Protein AF-A0A1H4MW74-F1 (afdb_monomer)

Secondary structure (DSSP, 8-state):
-----------------THHHHHHHHHHHHHS-----------------S-S----EEEEEEPPTT-TTTT---HHHHHHHHHHHSSS-EEEEEE-TTTS-EEEEEEEEEETTEEEEEEEEEETTTEEEEEEEEE-HHHHHHHHHHIIIIIS-STT--EEEEHHHHHTT--SPEEPPSS--HHHHHHHHHHHHHTT--

Mean predicted aligned error: 12.01 Å

Foldseek 3Di:
DDDDDDDDDDDDPPPPDLVVLLVVVVLVVLLVPPPCPPDDDDDDDDDDDDDLPQDWFKKKKAFDPPQRQLLVDDPVLVVVLQPVQFPPKDWDWDQRPRPRFIKIWIWGALDVVAIWTKIWGRDPPHHTMIMTHRHGLLSVLSVVCCCCVPRRVDAQGMWMDTPLCVVVVNSDTHTQGNDDDSCVSSVVSSVRNVVRPD

Structure (mmCIF, N/CA/C/O backbone):
data_AF-A0A1H4MW74-F1
#
_entry.id   AF-A0A1H4MW74-F1
#
loop_
_atom_site.group_PDB
_atom_site.id
_atom_site.type_symbol
_atom_site.label_atom_id
_atom_site.label_alt_id
_atom_site.label_comp_id
_atom_site.label_asym_id
_atom_site.label_entity_id
_atom_site.label_seq_id
_atom_site.pdbx_PDB_ins_code
_atom_site.Cartn_x
_atom_site.Cartn_y
_atom_site.Cartn_z
_atom_site.occupancy
_atom_site.B_iso_or_equiv
_atom_site.auth_seq_id
_atom_site.auth_comp_id
_atom_site.auth_asym_id
_atom_site.auth_atom_id
_atom_site.pdbx_PDB_model_num
ATOM 1 N N . MET A 1 1 ? -23.011 56.717 -9.125 1.00 42.88 1 MET A N 1
ATOM 2 C CA . MET A 1 1 ? -22.760 55.564 -8.237 1.00 42.88 1 MET A CA 1
ATOM 3 C C . MET A 1 1 ? -23.319 54.337 -8.943 1.00 42.88 1 MET A C 1
ATOM 5 O O . MET A 1 1 ? -24.528 54.173 -8.978 1.00 42.88 1 MET A O 1
ATOM 9 N N . ALA A 1 2 ? -22.463 53.584 -9.632 1.00 35.28 2 ALA A N 1
ATOM 10 C CA . ALA A 1 2 ? -22.808 52.340 -10.318 1.00 35.28 2 ALA A CA 1
ATOM 11 C C . ALA A 1 2 ? -21.542 51.472 -10.352 1.00 35.28 2 ALA A C 1
ATOM 13 O O . ALA A 1 2 ? -20.474 51.952 -10.724 1.00 35.28 2 ALA A O 1
ATOM 14 N N . ASN A 1 3 ? -21.672 50.243 -9.866 1.00 34.28 3 ASN A N 1
ATOM 15 C CA . ASN A 1 3 ? -20.620 49.249 -9.685 1.00 34.28 3 ASN A CA 1
ATOM 16 C C . ASN A 1 3 ? -20.375 48.482 -11.004 1.00 34.28 3 ASN A C 1
ATOM 18 O O . ASN A 1 3 ? -21.344 47.936 -11.534 1.00 34.28 3 ASN A O 1
ATOM 22 N N . PRO A 1 4 ? -19.142 48.400 -11.539 1.00 39.97 4 PRO A N 1
ATOM 23 C CA 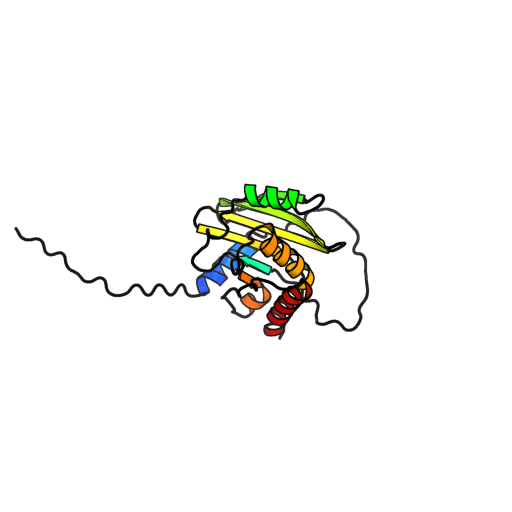. PRO A 1 4 ? -18.804 47.506 -12.639 1.00 39.97 4 PRO A CA 1
ATOM 24 C C . PRO A 1 4 ? -18.130 46.234 -12.098 1.00 39.97 4 PRO A C 1
ATOM 26 O O . PRO A 1 4 ? -16.937 46.225 -11.811 1.00 39.97 4 PRO A O 1
ATOM 29 N N . ALA A 1 5 ? -18.877 45.137 -11.989 1.00 36.53 5 ALA A N 1
ATOM 30 C CA . ALA A 1 5 ? -18.310 43.826 -11.677 1.00 36.53 5 ALA A CA 1
ATOM 31 C C . ALA A 1 5 ? -18.968 42.754 -12.544 1.00 36.53 5 ALA A C 1
ATOM 33 O O . ALA A 1 5 ? -19.992 42.185 -12.182 1.00 36.53 5 ALA A O 1
ATOM 34 N N . SER A 1 6 ? -18.394 42.503 -13.719 1.00 34.72 6 SER A N 1
ATOM 35 C CA . SER A 1 6 ? -18.627 41.289 -14.513 1.00 34.72 6 SER A CA 1
ATOM 36 C C . SER A 1 6 ? -17.458 41.098 -15.484 1.00 34.72 6 SER A C 1
ATOM 38 O O . SER A 1 6 ? -17.622 41.182 -16.698 1.00 34.72 6 SER A O 1
ATOM 40 N N . SER A 1 7 ? -16.254 40.885 -14.944 1.00 39.09 7 SER A N 1
ATOM 41 C CA . SER A 1 7 ? -15.173 40.261 -15.714 1.00 39.09 7 SER A CA 1
ATOM 42 C C . SER A 1 7 ? -15.393 38.756 -15.683 1.00 39.09 7 SER A C 1
ATOM 44 O O . SER A 1 7 ? -15.473 38.160 -14.611 1.00 39.09 7 SER A O 1
ATOM 46 N N . GLY A 1 8 ? -15.534 38.164 -16.866 1.00 30.36 8 GLY A N 1
ATOM 47 C CA . GLY A 1 8 ? -15.670 36.728 -17.041 1.00 30.36 8 GLY A CA 1
ATOM 48 C C . GLY A 1 8 ? -14.441 35.977 -16.540 1.00 30.36 8 GLY A C 1
ATOM 49 O O . GLY A 1 8 ? -13.316 36.291 -16.919 1.00 30.36 8 GLY A O 1
ATOM 50 N N . ILE A 1 9 ? -14.675 34.947 -15.732 1.00 34.06 9 ILE A N 1
ATOM 51 C CA . ILE A 1 9 ? -13.690 33.907 -15.450 1.00 34.06 9 ILE A CA 1
ATOM 52 C C . ILE A 1 9 ? -13.948 32.793 -16.468 1.00 34.06 9 ILE A C 1
ATOM 54 O O . ILE A 1 9 ? -14.889 32.012 -16.337 1.00 34.06 9 ILE A O 1
ATOM 58 N N . ARG A 1 10 ? -13.155 32.782 -17.543 1.00 33.97 10 ARG A N 1
ATOM 59 C CA . ARG A 1 10 ? -13.004 31.636 -18.447 1.00 33.97 10 ARG A CA 1
ATOM 60 C C . ARG A 1 10 ? -11.763 30.856 -18.018 1.00 33.97 10 ARG A C 1
ATOM 62 O O . ARG A 1 10 ? -10.703 31.457 -17.902 1.00 33.97 10 ARG A O 1
ATOM 69 N N . GLY A 1 11 ? -11.914 29.538 -17.891 1.00 30.42 11 GLY A N 1
ATOM 70 C CA . GLY A 1 11 ? -10.826 28.563 -17.998 1.00 30.42 11 GLY A CA 1
ATOM 71 C C . GLY A 1 11 ? -10.061 28.267 -16.710 1.00 30.42 11 GLY A C 1
ATOM 72 O O . GLY A 1 11 ? -8.991 28.818 -16.492 1.00 30.42 11 GLY A O 1
ATOM 73 N N . LEU A 1 12 ? -10.561 27.320 -15.914 1.00 28.09 12 LEU A N 1
ATOM 74 C CA . LEU A 1 12 ? -9.690 26.411 -15.168 1.00 28.09 12 LEU A CA 1
ATOM 75 C C . LEU A 1 12 ? -9.898 25.007 -15.744 1.00 28.09 12 LEU A C 1
ATOM 77 O O . LEU A 1 12 ? -10.731 24.242 -15.271 1.00 28.09 12 LEU A O 1
ATOM 81 N N . GLU A 1 13 ? -9.155 24.693 -16.804 1.00 27.27 13 GLU A N 1
ATOM 82 C CA . GLU A 1 13 ? -8.677 23.326 -16.993 1.00 27.27 13 GLU A CA 1
ATOM 83 C C . GLU A 1 13 ? -7.580 23.126 -15.946 1.00 27.27 13 GLU A C 1
ATOM 85 O O . GLU A 1 13 ? -6.454 23.593 -16.110 1.00 27.27 13 GLU A O 1
ATOM 90 N N . ILE A 1 14 ? -7.927 22.491 -14.829 1.00 29.67 14 ILE A N 1
ATOM 91 C CA . ILE A 1 14 ? -6.921 21.906 -13.948 1.00 29.67 14 ILE A CA 1
ATOM 92 C C . ILE A 1 14 ? -6.546 20.576 -14.595 1.00 29.67 14 ILE A C 1
ATOM 94 O O . ILE A 1 14 ? -7.164 19.547 -14.345 1.00 29.67 14 ILE A O 1
ATOM 98 N N . VAL A 1 15 ? -5.561 20.626 -15.485 1.00 29.66 15 VAL A N 1
ATOM 99 C CA . VAL A 1 15 ? -4.758 19.455 -15.830 1.00 29.66 15 VAL A CA 1
ATOM 100 C C . VAL A 1 15 ? -3.666 19.395 -14.766 1.00 29.66 15 VAL A C 1
ATOM 102 O O . VAL A 1 15 ? -2.653 20.084 -14.879 1.00 29.66 15 VAL A O 1
ATOM 105 N N . THR A 1 16 ? -3.884 18.634 -13.692 1.00 36.06 16 THR A N 1
ATOM 106 C CA . THR A 1 16 ? -2.782 18.226 -12.810 1.00 36.06 16 THR A CA 1
ATOM 107 C C . THR A 1 16 ? -1.935 17.230 -13.590 1.00 36.06 16 THR A C 1
ATOM 109 O O . THR A 1 16 ? -2.281 16.065 -13.753 1.00 36.06 16 THR A O 1
ATOM 112 N N . ASN A 1 17 ? -0.878 17.775 -14.177 1.00 33.03 17 ASN A N 1
ATOM 113 C CA . ASN A 1 17 ? 0.090 17.130 -15.045 1.00 33.03 17 ASN A CA 1
ATOM 114 C C . ASN A 1 17 ? 1.005 16.238 -14.184 1.00 33.03 17 ASN A C 1
ATOM 116 O O . ASN A 1 17 ? 1.508 16.703 -13.161 1.00 33.03 17 ASN A O 1
ATOM 120 N N . GLY A 1 18 ? 1.267 14.989 -14.572 1.00 36.69 18 GLY A N 1
ATOM 121 C CA . GLY A 1 18 ? 1.992 14.016 -13.739 1.00 36.69 18 GLY A CA 1
ATOM 122 C C . GLY A 1 18 ? 3.475 14.324 -13.429 1.00 36.69 18 GLY A C 1
ATOM 123 O O . GLY A 1 18 ? 4.138 13.566 -12.720 1.00 36.69 18 GLY A O 1
ATOM 124 N N . GLN A 1 19 ? 3.979 15.512 -13.788 1.00 33.44 19 GLN A N 1
ATOM 125 C CA . GLN A 1 19 ? 5.199 16.074 -13.188 1.00 33.44 19 GLN A CA 1
ATOM 126 C C . GLN A 1 19 ? 5.096 16.246 -11.663 1.00 33.44 19 GLN A C 1
ATOM 128 O O . GLN A 1 19 ? 6.097 16.048 -10.965 1.00 33.44 19 GLN A O 1
ATOM 133 N N . ASP A 1 20 ? 3.909 16.569 -11.142 1.00 49.53 20 ASP A N 1
ATOM 134 C CA . ASP A 1 20 ? 3.692 16.698 -9.697 1.00 49.53 20 ASP A CA 1
ATOM 135 C C . ASP A 1 20 ? 3.856 15.344 -8.997 1.00 49.53 20 ASP A C 1
ATOM 137 O O . ASP A 1 20 ? 4.449 15.269 -7.920 1.00 49.53 20 ASP A O 1
ATOM 141 N N . ASN A 1 21 ? 3.452 14.253 -9.657 1.00 47.12 21 ASN A N 1
ATOM 142 C CA . ASN A 1 21 ? 3.574 12.899 -9.125 1.00 47.12 21 ASN A CA 1
ATOM 143 C C . ASN A 1 21 ? 5.040 12.467 -9.009 1.00 47.12 21 ASN A C 1
ATOM 145 O O . ASN A 1 21 ? 5.401 11.855 -8.009 1.00 47.12 21 ASN A O 1
ATOM 149 N 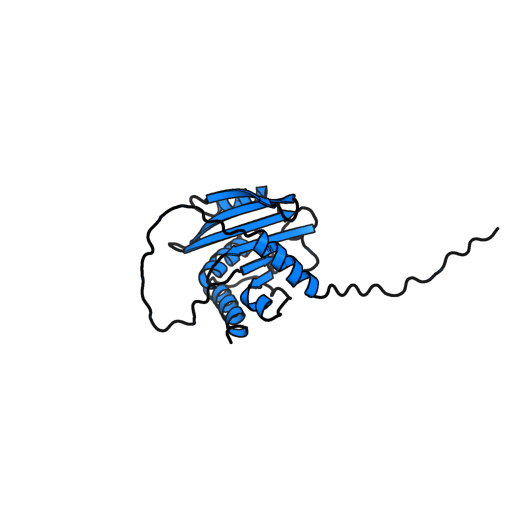N . ALA A 1 22 ? 5.906 12.825 -9.963 1.00 50.16 22 ALA A N 1
ATOM 150 C CA . ALA A 1 22 ? 7.329 12.477 -9.922 1.00 50.16 22 ALA A CA 1
ATOM 151 C C . ALA A 1 22 ? 8.097 13.223 -8.812 1.00 50.16 22 ALA A C 1
ATOM 153 O O . ALA A 1 22 ? 8.873 12.610 -8.074 1.00 50.16 22 ALA A O 1
ATOM 154 N N . ALA A 1 23 ? 7.868 14.532 -8.652 1.00 51.81 23 ALA A N 1
ATOM 155 C CA . ALA A 1 23 ? 8.476 15.327 -7.577 1.00 51.81 23 ALA A CA 1
ATOM 156 C C . ALA A 1 23 ? 7.961 14.898 -6.191 1.00 51.81 23 ALA A C 1
ATOM 158 O O . ALA A 1 23 ? 8.724 14.765 -5.225 1.00 51.81 23 ALA A O 1
ATOM 159 N N . HIS A 1 24 ? 6.664 14.607 -6.115 1.00 57.88 24 HIS A N 1
ATOM 160 C CA . HIS A 1 24 ? 6.040 14.018 -4.945 1.00 57.88 24 HIS A CA 1
ATOM 161 C C . HIS A 1 24 ? 6.649 12.640 -4.625 1.00 57.88 24 HIS A C 1
ATOM 163 O O . HIS A 1 24 ? 6.978 12.341 -3.477 1.00 57.88 24 HIS A O 1
ATOM 169 N N . TRP A 1 25 ? 6.892 11.809 -5.635 1.00 60.09 25 TRP A N 1
ATOM 170 C CA . TRP A 1 25 ? 7.469 10.483 -5.456 1.00 60.09 25 TRP A CA 1
ATOM 171 C C . TRP A 1 25 ? 8.939 10.516 -5.028 1.00 60.09 25 TRP A C 1
ATOM 173 O O . TRP A 1 25 ? 9.338 9.745 -4.157 1.00 60.09 25 TRP A O 1
ATOM 183 N N . GLN A 1 26 ? 9.743 11.448 -5.548 1.00 60.84 26 GLN A N 1
ATOM 184 C CA . GLN A 1 26 ? 11.104 11.692 -5.050 1.00 60.84 26 GLN A CA 1
ATOM 185 C C . GLN A 1 26 ? 11.095 12.097 -3.573 1.00 60.84 26 GLN A C 1
ATOM 187 O O . GLN A 1 26 ? 11.886 11.576 -2.784 1.00 60.84 26 GLN A O 1
ATOM 192 N N . SER A 1 27 ? 10.159 12.965 -3.183 1.00 62.56 27 SER A N 1
ATOM 193 C CA . SER A 1 27 ? 9.963 13.347 -1.782 1.00 62.56 27 SER A CA 1
ATOM 194 C C . SER A 1 27 ? 9.540 12.138 -0.941 1.00 62.56 27 SER A C 1
ATOM 196 O O . SER A 1 27 ? 10.082 11.917 0.137 1.00 62.56 27 SER A O 1
ATOM 198 N N . MET A 1 28 ? 8.667 11.277 -1.466 1.00 64.25 28 MET A N 1
ATOM 199 C CA . MET A 1 28 ? 8.217 10.042 -0.820 1.00 64.25 28 MET A CA 1
ATOM 200 C C . MET A 1 28 ? 9.328 9.004 -0.643 1.00 64.25 28 MET A C 1
ATOM 202 O O . MET A 1 28 ? 9.453 8.425 0.435 1.00 64.25 28 MET A O 1
ATOM 206 N N . MET A 1 29 ? 10.175 8.786 -1.648 1.00 64.75 29 MET A N 1
ATOM 207 C CA . MET A 1 29 ? 11.350 7.919 -1.514 1.00 64.75 29 MET A CA 1
ATOM 208 C C . MET A 1 29 ? 12.353 8.482 -0.514 1.00 64.75 29 MET A C 1
ATOM 210 O O . MET A 1 29 ? 12.935 7.725 0.254 1.00 64.75 29 MET A O 1
ATOM 214 N N . ALA A 1 30 ? 12.508 9.804 -0.460 1.00 59.72 30 ALA A N 1
ATOM 215 C CA . ALA A 1 30 ? 13.335 10.447 0.551 1.00 59.72 30 ALA A CA 1
ATOM 216 C C . ALA A 1 30 ? 12.733 10.332 1.972 1.00 59.72 30 ALA A C 1
ATOM 218 O O . ALA A 1 30 ? 13.482 10.259 2.946 1.00 59.72 30 ALA A O 1
ATOM 219 N N . MET A 1 31 ? 11.400 10.261 2.113 1.00 60.53 31 MET A N 1
ATOM 220 C CA . MET A 1 31 ? 10.708 9.973 3.387 1.00 60.53 31 MET A CA 1
ATOM 221 C C . MET A 1 31 ? 10.792 8.505 3.799 1.00 60.53 31 MET A C 1
ATOM 223 O O . MET A 1 31 ? 10.825 8.182 4.993 1.00 60.53 31 MET A O 1
ATOM 227 N N . THR A 1 32 ? 10.865 7.629 2.803 1.00 57.94 32 THR A N 1
ATOM 228 C CA . THR A 1 32 ? 11.163 6.208 2.947 1.00 57.94 32 THR A CA 1
ATOM 229 C C . THR A 1 32 ? 12.676 6.052 3.130 1.00 57.94 32 THR A C 1
ATOM 231 O O . THR A 1 32 ? 13.361 5.360 2.381 1.00 57.94 32 THR A O 1
ATOM 234 N N . GLY A 1 33 ? 13.227 6.792 4.101 1.00 43.53 33 GLY A N 1
ATOM 235 C CA . GLY A 1 33 ? 14.629 6.697 4.478 1.00 43.53 33 GLY A CA 1
ATOM 236 C C . GLY A 1 33 ? 14.964 5.241 4.759 1.00 43.53 33 GLY A C 1
ATOM 237 O O . GLY A 1 33 ? 14.101 4.504 5.228 1.00 43.53 33 GLY A O 1
ATOM 238 N N . THR A 1 34 ? 16.193 4.833 4.440 1.00 41.75 34 THR A N 1
ATOM 239 C CA . THR A 1 34 ? 16.726 3.483 4.654 1.00 41.75 34 THR A CA 1
ATOM 240 C C . THR A 1 34 ? 16.458 3.032 6.088 1.00 41.75 34 THR A C 1
ATOM 242 O O . THR A 1 34 ? 17.285 3.242 6.979 1.00 41.75 34 THR A O 1
ATOM 245 N N . ALA A 1 35 ? 15.290 2.441 6.327 1.00 37.28 35 ALA A N 1
ATOM 246 C CA . ALA A 1 35 ? 14.930 1.829 7.583 1.00 37.28 35 ALA A CA 1
ATOM 247 C C . ALA A 1 35 ? 15.705 0.521 7.625 1.00 37.28 35 ALA A C 1
ATOM 249 O O . ALA A 1 35 ? 15.205 -0.559 7.334 1.00 37.28 35 ALA A O 1
ATOM 250 N N . ARG A 1 36 ? 16.991 0.643 7.947 1.00 37.75 36 ARG A N 1
ATOM 251 C CA . ARG A 1 36 ? 17.739 -0.444 8.538 1.00 37.75 36 ARG A CA 1
ATOM 252 C C . ARG A 1 36 ? 17.149 -0.609 9.933 1.00 37.75 36 ARG A C 1
ATOM 254 O O . ARG A 1 36 ? 17.628 -0.015 10.895 1.00 37.75 36 ARG A O 1
ATOM 261 N N . LEU A 1 37 ? 16.057 -1.361 10.024 1.00 38.75 37 LEU A N 1
ATOM 262 C CA . LEU A 1 37 ? 15.744 -2.071 11.251 1.00 38.75 37 LEU A CA 1
ATOM 263 C C . LEU A 1 37 ? 16.925 -3.025 11.445 1.00 38.75 37 LEU A C 1
ATOM 265 O O . LEU A 1 37 ? 17.030 -4.055 10.784 1.00 38.75 37 LEU A O 1
ATOM 269 N N . ASP A 1 38 ? 17.904 -2.603 12.246 1.00 38.62 38 ASP A N 1
ATOM 270 C CA . ASP A 1 38 ? 19.037 -3.439 12.625 1.00 38.62 38 ASP A CA 1
ATOM 271 C C . ASP A 1 38 ? 18.515 -4.615 13.460 1.00 38.62 38 ASP A C 1
ATOM 273 O O . ASP A 1 38 ? 18.492 -4.592 14.689 1.00 38.62 38 ASP A O 1
ATOM 277 N N . ALA A 1 39 ? 18.110 -5.672 12.765 1.00 33.81 39 ALA A N 1
ATOM 278 C CA . ALA A 1 39 ? 17.972 -7.012 13.290 1.00 33.81 39 ALA A CA 1
ATOM 279 C C . ALA A 1 39 ? 18.773 -7.946 12.378 1.00 33.81 39 ALA A C 1
ATOM 281 O O . ALA A 1 39 ? 18.352 -8.348 11.297 1.00 33.81 39 ALA A O 1
ATOM 282 N N . VAL A 1 40 ? 19.983 -8.281 12.824 1.00 41.78 40 VAL A N 1
ATOM 283 C CA . VAL A 1 40 ? 20.821 -9.319 12.222 1.00 41.78 40 VAL A CA 1
ATOM 284 C C . VAL A 1 40 ? 20.047 -10.643 12.236 1.00 41.78 40 VAL A C 1
ATOM 286 O O . VAL A 1 40 ? 19.953 -11.295 13.276 1.00 41.78 40 VAL A O 1
ATOM 289 N N . ARG A 1 41 ? 19.526 -11.082 11.084 1.00 44.78 41 ARG A N 1
ATOM 290 C CA . ARG A 1 41 ? 19.147 -12.484 10.847 1.00 44.78 41 ARG A CA 1
ATOM 291 C C . ARG A 1 41 ? 19.661 -12.973 9.488 1.00 44.78 41 ARG A C 1
ATOM 293 O O . ARG A 1 41 ? 19.701 -12.207 8.530 1.00 44.78 41 ARG A O 1
ATOM 300 N N . PRO A 1 42 ? 20.147 -14.226 9.414 1.00 36.88 42 PRO A N 1
ATOM 301 C CA . PRO A 1 42 ? 20.986 -14.679 8.313 1.00 36.88 42 PRO A CA 1
ATOM 302 C C . PRO A 1 42 ? 20.199 -14.890 7.016 1.00 36.88 42 PRO A C 1
ATOM 304 O O . PRO A 1 42 ? 19.168 -15.561 7.000 1.00 36.88 42 PRO A O 1
ATOM 307 N N . LEU A 1 43 ? 20.773 -14.381 5.922 1.00 36.91 43 LEU A N 1
ATOM 308 C CA . LEU A 1 43 ? 20.400 -14.655 4.534 1.00 36.91 43 LEU A CA 1
ATOM 309 C C . LEU A 1 43 ? 20.359 -16.171 4.291 1.00 36.91 43 LEU A C 1
ATOM 311 O O . LEU A 1 43 ? 21.396 -16.838 4.267 1.00 36.91 43 LEU A O 1
ATOM 315 N N . ARG A 1 44 ? 19.156 -16.729 4.120 1.00 47.06 44 ARG A N 1
ATOM 316 C CA . ARG A 1 44 ? 18.963 -18.142 3.779 1.00 47.06 44 ARG A CA 1
ATOM 317 C C . ARG A 1 44 ? 18.815 -18.278 2.266 1.00 47.06 44 ARG A C 1
ATOM 319 O O . ARG A 1 44 ? 17.791 -17.939 1.689 1.00 47.06 44 ARG A O 1
ATOM 326 N N . THR A 1 45 ? 19.863 -18.786 1.631 1.00 57.84 45 THR A N 1
ATOM 327 C CA . THR A 1 45 ? 19.933 -19.0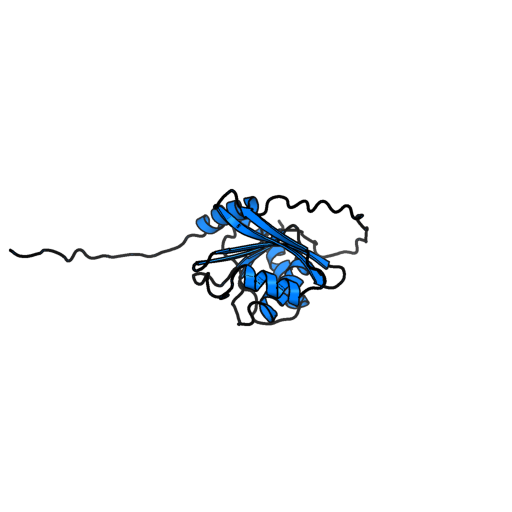89 0.198 1.00 57.84 45 THR A CA 1
ATOM 328 C C . THR A 1 45 ? 18.904 -20.149 -0.208 1.00 57.84 45 THR A C 1
ATOM 330 O O . THR A 1 45 ? 18.971 -21.262 0.312 1.00 57.84 45 THR A O 1
ATOM 333 N N . ARG A 1 46 ? 18.035 -19.869 -1.192 1.00 47.59 46 ARG A N 1
ATOM 334 C CA . ARG A 1 46 ? 17.411 -20.869 -2.095 1.00 47.59 46 ARG A CA 1
ATOM 335 C C . ARG A 1 46 ? 17.121 -20.203 -3.445 1.00 47.59 46 ARG A C 1
ATOM 337 O O . ARG A 1 46 ? 16.412 -19.214 -3.498 1.00 47.59 46 ARG A O 1
ATOM 344 N N . GLN A 1 47 ? 17.882 -20.524 -4.488 1.00 40.16 47 GLN A N 1
ATOM 345 C CA . GLN A 1 47 ? 17.788 -21.685 -5.389 1.00 40.16 47 GLN A CA 1
ATOM 346 C C . GLN A 1 47 ? 17.010 -21.315 -6.660 1.00 40.16 47 GLN A C 1
ATOM 348 O O . GLN A 1 47 ? 15.790 -21.219 -6.683 1.00 40.16 47 GLN A O 1
ATOM 353 N N . THR A 1 48 ? 17.787 -21.095 -7.716 1.00 53.62 48 THR A N 1
ATOM 354 C CA . THR A 1 48 ? 17.381 -20.674 -9.054 1.00 53.62 48 THR A CA 1
ATOM 355 C C . THR A 1 48 ? 16.764 -21.839 -9.832 1.00 53.62 48 THR A C 1
ATOM 357 O O . THR A 1 48 ? 17.418 -22.859 -10.041 1.00 53.62 48 THR A O 1
ATOM 360 N N . MET A 1 49 ? 15.537 -21.669 -10.324 1.00 32.00 49 MET A N 1
ATOM 361 C CA . MET A 1 49 ? 14.943 -22.493 -11.381 1.00 32.00 49 MET A CA 1
ATOM 362 C C . MET A 1 49 ? 14.168 -21.559 -12.316 1.00 32.00 49 MET A C 1
ATOM 364 O O . MET A 1 49 ? 13.116 -21.080 -11.929 1.00 32.00 49 MET A O 1
ATOM 368 N N . ALA A 1 50 ? 14.737 -21.243 -13.486 1.00 47.16 50 ALA A N 1
ATOM 369 C CA . ALA A 1 50 ? 14.131 -20.532 -14.628 1.00 47.16 50 ALA A CA 1
ATOM 370 C C . ALA A 1 50 ? 12.851 -19.705 -14.326 1.00 47.16 50 ALA A C 1
ATOM 372 O O . ALA A 1 50 ? 11.757 -20.068 -14.749 1.00 47.16 50 ALA A O 1
ATOM 373 N N . MET A 1 51 ? 12.978 -18.607 -13.572 1.00 43.22 51 MET A N 1
ATOM 374 C CA . MET A 1 51 ? 11.846 -17.776 -13.147 1.00 43.22 51 MET A CA 1
ATOM 375 C C . MET A 1 51 ? 11.722 -16.530 -14.024 1.00 43.22 51 MET A C 1
ATOM 377 O O . MET A 1 51 ? 12.730 -15.918 -14.380 1.00 43.22 51 MET A O 1
ATOM 381 N N . ALA A 1 52 ? 10.483 -16.117 -14.315 1.00 48.84 52 ALA A N 1
ATOM 382 C CA . ALA A 1 52 ? 10.186 -14.721 -14.626 1.00 48.84 52 ALA A CA 1
ATOM 383 C C . ALA A 1 52 ? 10.999 -13.832 -13.671 1.00 48.84 52 ALA A C 1
ATOM 385 O O . ALA A 1 52 ? 11.026 -14.108 -12.470 1.00 48.84 52 ALA A O 1
ATOM 386 N N . ARG A 1 53 ? 11.739 -12.854 -14.205 1.00 59.62 53 ARG A N 1
ATOM 387 C CA . ARG A 1 53 ? 12.697 -12.063 -13.421 1.00 59.62 53 ARG A CA 1
ATOM 388 C C . ARG A 1 53 ? 12.019 -11.556 -12.153 1.00 59.62 53 ARG A C 1
ATOM 390 O O . ARG A 1 53 ? 11.011 -10.856 -12.221 1.00 59.62 53 ARG A O 1
ATOM 397 N N . ASN A 1 54 ? 12.560 -11.948 -11.002 1.00 74.69 54 ASN A N 1
ATOM 398 C CA . ASN A 1 54 ? 12.021 -11.556 -9.710 1.00 74.69 54 ASN A CA 1
ATOM 399 C C . ASN A 1 54 ? 12.529 -10.151 -9.364 1.00 74.69 54 ASN A C 1
ATOM 401 O O . ASN A 1 54 ? 13.418 -9.979 -8.533 1.00 74.69 54 ASN A O 1
ATOM 405 N N . ILE A 1 55 ? 12.047 -9.165 -10.123 1.00 85.25 55 ILE A N 1
ATOM 406 C CA . ILE A 1 55 ? 12.433 -7.762 -9.997 1.00 85.25 55 ILE A CA 1
ATOM 407 C C . ILE A 1 55 ? 11.980 -7.276 -8.621 1.00 85.25 55 ILE A C 1
ATOM 409 O O . ILE A 1 55 ? 10.791 -7.347 -8.300 1.00 85.25 55 ILE A O 1
ATOM 413 N N . ARG A 1 56 ? 12.931 -6.789 -7.819 1.00 88.94 56 ARG A N 1
ATOM 414 C CA . ARG A 1 56 ? 12.643 -6.096 -6.561 1.00 88.94 56 ARG A CA 1
ATOM 415 C C . ARG A 1 56 ? 12.627 -4.595 -6.807 1.00 88.94 56 ARG A C 1
ATOM 417 O O . ARG A 1 56 ? 13.488 -4.063 -7.505 1.00 88.94 56 ARG A O 1
ATOM 424 N N . THR A 1 57 ? 11.604 -3.933 -6.293 1.00 90.75 57 THR A N 1
ATOM 425 C CA . THR A 1 57 ? 11.298 -2.528 -6.563 1.00 90.75 57 THR A CA 1
ATOM 426 C C . THR A 1 57 ? 10.475 -1.976 -5.405 1.00 90.75 57 THR A C 1
ATOM 428 O O . THR A 1 57 ? 9.941 -2.734 -4.594 1.00 90.75 57 THR A O 1
ATOM 431 N N . ASN A 1 58 ? 10.314 -0.659 -5.343 1.00 92.06 58 ASN A N 1
ATOM 432 C CA . ASN A 1 58 ? 9.348 -0.073 -4.425 1.00 92.06 58 ASN A CA 1
ATOM 433 C C . ASN A 1 58 ? 7.976 -0.055 -5.099 1.00 92.06 58 ASN A C 1
ATOM 435 O O . ASN A 1 58 ? 7.878 0.291 -6.281 1.00 92.06 58 ASN A O 1
ATOM 439 N N . PHE A 1 59 ? 6.937 -0.409 -4.351 1.00 93.75 59 PHE A N 1
ATOM 440 C CA . PHE A 1 59 ? 5.544 -0.263 -4.768 1.00 93.75 59 PHE A CA 1
ATOM 441 C C . PHE A 1 59 ? 4.867 0.760 -3.876 1.00 93.75 59 PHE A C 1
ATOM 443 O O . PHE A 1 59 ? 5.031 0.716 -2.664 1.00 93.75 59 PHE A O 1
ATOM 450 N N . ALA A 1 60 ? 4.097 1.662 -4.463 1.00 92.50 60 ALA A N 1
ATOM 451 C CA . ALA A 1 60 ? 3.295 2.621 -3.723 1.00 92.50 60 ALA A CA 1
ATOM 452 C C . ALA A 1 60 ? 1.816 2.387 -4.013 1.00 92.50 60 ALA A C 1
ATOM 454 O O . ALA A 1 60 ? 1.454 2.102 -5.153 1.00 92.50 60 ALA A O 1
ATOM 455 N N . PHE A 1 61 ? 0.987 2.507 -2.982 1.00 93.50 61 PHE A N 1
ATOM 456 C CA . PHE A 1 61 ? -0.456 2.336 -3.011 1.00 93.50 61 PHE A CA 1
ATOM 457 C C . PHE A 1 61 ? -1.139 3.633 -2.599 1.00 93.50 61 PHE A C 1
ATOM 459 O O . PHE A 1 61 ? -0.746 4.259 -1.612 1.00 93.50 61 PHE A O 1
ATOM 466 N N . TYR A 1 62 ? -2.176 3.994 -3.346 1.00 90.56 62 TYR A N 1
ATOM 467 C CA . TYR A 1 62 ? -2.879 5.265 -3.232 1.00 90.56 62 TYR A CA 1
ATOM 468 C C . TYR A 1 62 ? -4.399 5.056 -3.253 1.00 90.56 62 TYR A C 1
ATOM 470 O O . TYR A 1 62 ? -4.872 4.092 -3.869 1.00 90.56 62 TYR A O 1
ATOM 478 N N . PRO A 1 63 ? -5.167 5.974 -2.650 1.00 89.50 63 PRO A N 1
ATOM 479 C CA . PRO A 1 63 ? -6.582 6.165 -2.943 1.00 89.50 63 PRO A CA 1
ATOM 480 C C . PRO A 1 63 ? -6.844 6.478 -4.429 1.00 89.50 63 PRO A C 1
ATOM 482 O O . PRO A 1 63 ? -5.905 6.709 -5.203 1.00 89.50 63 PRO A O 1
ATOM 485 N N . PRO A 1 64 ? -8.119 6.510 -4.855 1.00 86.62 64 PRO A N 1
ATOM 486 C CA . PRO A 1 64 ? -8.496 7.016 -6.164 1.00 86.62 64 PRO A CA 1
ATOM 487 C C . PRO A 1 64 ? -8.017 8.456 -6.381 1.00 86.62 64 PRO A C 1
ATOM 489 O O . PRO A 1 64 ? -7.880 9.261 -5.460 1.00 86.62 64 PRO A O 1
ATOM 492 N N . GLU A 1 65 ? -7.761 8.775 -7.641 1.00 81.38 65 GLU A N 1
ATOM 493 C CA . GLU A 1 65 ? -7.293 10.094 -8.053 1.00 81.38 65 GLU A CA 1
ATOM 494 C C . GLU A 1 65 ? -8.369 11.152 -7.804 1.00 81.38 65 GLU A C 1
ATOM 496 O O . GLU A 1 65 ? -9.541 10.929 -8.094 1.00 81.38 65 GLU A O 1
ATOM 501 N N . GLY A 1 66 ? -7.967 12.289 -7.235 1.00 76.69 66 GLY A N 1
ATOM 502 C CA . GLY A 1 66 ? -8.897 13.338 -6.812 1.00 76.69 66 GLY A CA 1
ATOM 503 C C . GLY A 1 66 ? -9.676 13.023 -5.528 1.00 76.69 66 GLY A C 1
ATOM 504 O O . GLY A 1 66 ? -1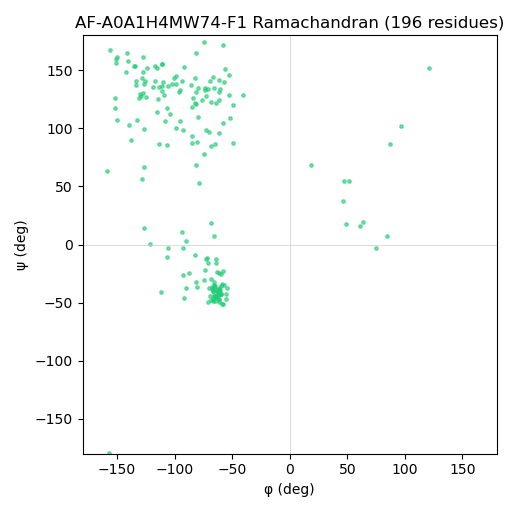0.388 13.895 -5.040 1.00 76.69 66 GLY A O 1
ATOM 505 N N . GLU A 1 67 ? -9.511 11.830 -4.941 1.00 78.56 67 GLU A N 1
ATOM 506 C CA . GLU A 1 67 ? -10.216 11.390 -3.731 1.00 78.56 67 GLU A CA 1
ATOM 507 C C . GLU A 1 67 ? -9.235 10.866 -2.663 1.00 78.56 67 GLU A C 1
ATOM 509 O O . GLU A 1 67 ? -9.344 9.741 -2.174 1.00 78.56 67 GLU A O 1
ATOM 514 N N . GLY A 1 68 ? -8.262 11.693 -2.262 1.00 72.12 68 GLY A N 1
ATOM 515 C CA . GLY A 1 68 ? -7.230 11.316 -1.279 1.00 72.12 68 GLY A CA 1
ATOM 516 C C . GLY A 1 68 ? -7.773 10.862 0.087 1.00 72.12 68 GLY A C 1
ATOM 517 O O . GLY A 1 68 ? -7.117 10.098 0.793 1.00 72.12 68 GLY A O 1
ATOM 518 N N . GLY A 1 69 ? -8.999 11.265 0.431 1.00 78.62 69 GLY A N 1
ATOM 519 C CA . GLY A 1 69 ? -9.719 10.834 1.630 1.00 78.62 69 GLY A CA 1
ATOM 520 C C . GLY A 1 69 ? -10.600 9.587 1.461 1.00 78.62 69 GLY A C 1
ATOM 521 O O . GLY A 1 69 ? -11.2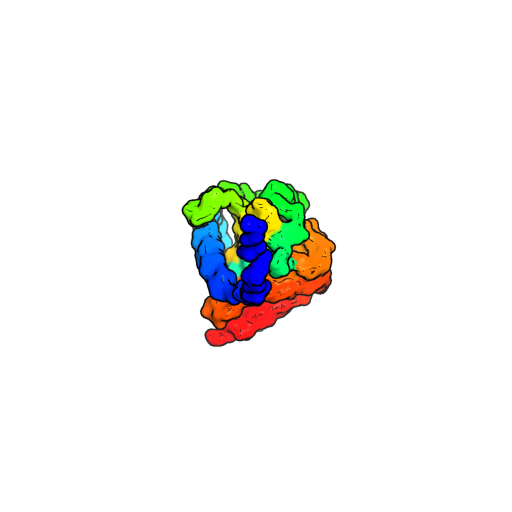66 9.209 2.422 1.00 78.62 69 GLY A O 1
ATOM 522 N N . ALA A 1 70 ? -10.634 8.934 0.290 1.00 83.88 70 ALA A N 1
ATOM 523 C CA . ALA A 1 70 ? -11.565 7.828 0.004 1.00 83.88 70 ALA A CA 1
ATOM 524 C C . ALA A 1 70 ? -11.364 6.592 0.890 1.00 83.88 70 ALA A C 1
ATOM 526 O O . ALA A 1 70 ? -12.280 5.796 1.083 1.00 83.88 70 ALA A O 1
ATOM 527 N N . TRP A 1 71 ? -10.163 6.416 1.444 1.00 87.25 71 TRP A N 1
ATOM 528 C CA . TRP A 1 71 ? -9.899 5.350 2.409 1.00 87.25 71 TRP A CA 1
ATOM 529 C C . TRP A 1 71 ? -10.570 5.603 3.763 1.00 87.25 71 TRP A C 1
ATOM 531 O O . TRP A 1 71 ? -10.673 4.676 4.559 1.00 87.25 71 TRP A O 1
ATOM 541 N N . HIS A 1 72 ? -11.012 6.841 4.034 1.00 83.12 72 HIS A N 1
ATOM 542 C CA . HIS A 1 72 ? -11.572 7.275 5.318 1.00 83.12 72 HIS A CA 1
ATOM 543 C C . HIS A 1 72 ? -10.723 6.810 6.513 1.00 83.12 72 HIS A C 1
ATOM 545 O O . HIS A 1 72 ? -11.235 6.409 7.559 1.00 83.12 72 HIS A O 1
ATOM 551 N N . ALA A 1 73 ? -9.406 6.835 6.316 1.0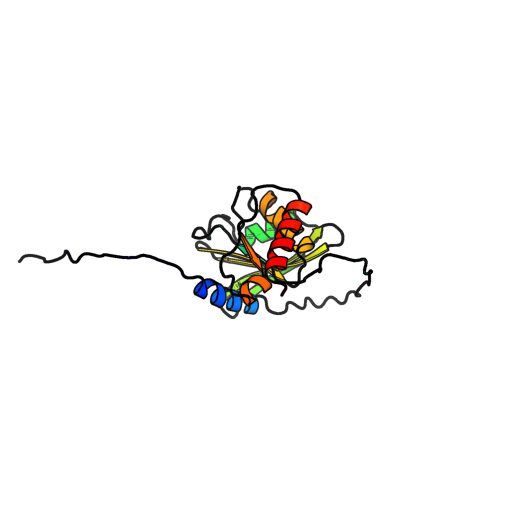0 84.06 73 ALA A N 1
ATOM 552 C CA . ALA A 1 73 ? -8.428 6.245 7.203 1.00 84.06 73 ALA A CA 1
ATOM 553 C C . ALA A 1 73 ? -7.604 7.319 7.909 1.00 84.06 73 ALA A C 1
ATOM 555 O O . ALA A 1 73 ? -7.406 8.423 7.413 1.00 84.06 73 ALA A O 1
ATOM 556 N N . THR A 1 74 ? -7.071 6.932 9.058 1.00 88.06 74 THR A N 1
ATOM 557 C CA . THR A 1 74 ? -6.079 7.662 9.848 1.00 88.06 74 THR A CA 1
ATOM 558 C C . THR A 1 74 ? -4.899 6.730 10.135 1.00 88.06 74 THR A C 1
ATOM 560 O O . THR A 1 74 ? -5.051 5.501 10.085 1.00 88.06 74 THR A O 1
ATOM 563 N N . LEU A 1 75 ? -3.733 7.271 10.506 1.00 88.19 75 LEU A N 1
ATOM 564 C CA . LEU A 1 75 ? -2.591 6.438 10.920 1.00 88.19 75 LEU A CA 1
ATOM 565 C C . LEU A 1 75 ? -2.956 5.472 12.058 1.00 88.19 75 LEU A C 1
ATOM 567 O O . LEU A 1 75 ? -2.553 4.314 12.028 1.00 88.19 75 LEU A O 1
ATOM 571 N N . GLN A 1 76 ? -3.791 5.908 13.005 1.00 89.94 76 GLN A N 1
ATOM 572 C CA . GLN A 1 76 ? -4.246 5.072 14.122 1.00 89.94 76 GLN A CA 1
ATOM 573 C C . GLN A 1 76 ? -5.138 3.920 13.651 1.00 89.94 76 GLN A C 1
ATOM 575 O O . GLN A 1 76 ? -5.036 2.801 14.155 1.00 89.94 76 GLN A O 1
ATOM 580 N N . THR A 1 77 ? -6.021 4.172 12.679 1.00 91.31 77 THR A N 1
ATOM 581 C CA . THR A 1 77 ? -6.863 3.105 12.120 1.00 91.31 77 THR A CA 1
ATOM 582 C C . THR A 1 77 ? -6.040 2.086 11.336 1.00 91.31 77 THR A C 1
ATOM 584 O O . THR A 1 77 ? -6.317 0.894 11.453 1.00 91.31 77 THR A O 1
ATOM 587 N N . LEU A 1 78 ? -5.004 2.531 10.612 1.00 91.75 78 LEU A N 1
ATOM 588 C CA . LEU A 1 78 ? -4.075 1.647 9.909 1.00 91.75 78 LEU A CA 1
ATOM 589 C C . LEU A 1 78 ? -3.241 0.818 10.890 1.00 91.75 78 LEU A C 1
ATOM 591 O O . LEU A 1 78 ? -3.160 -0.395 10.739 1.00 91.75 78 LEU A O 1
ATOM 595 N N . GLU A 1 79 ? -2.672 1.441 11.924 1.00 93.56 79 GLU A N 1
ATOM 596 C CA . GLU A 1 79 ? -1.918 0.752 12.978 1.00 93.56 79 GLU A CA 1
ATOM 597 C C . GLU A 1 79 ? -2.746 -0.357 13.632 1.00 93.56 79 GLU A C 1
ATOM 599 O O . GLU A 1 79 ? -2.274 -1.482 13.803 1.00 93.56 79 GLU A O 1
ATOM 604 N N . ARG A 1 80 ? -4.001 -0.049 13.979 1.00 94.00 80 ARG A N 1
ATOM 605 C CA . ARG A 1 80 ? -4.929 -1.034 14.535 1.00 94.00 80 ARG A CA 1
ATOM 606 C C . ARG A 1 80 ? -5.182 -2.172 13.549 1.00 94.00 80 ARG A C 1
ATOM 608 O O . ARG A 1 80 ? -5.056 -3.327 13.940 1.00 94.00 80 ARG A O 1
ATOM 615 N N . ALA A 1 81 ? -5.475 -1.858 12.288 1.00 94.31 81 ALA A N 1
ATOM 616 C CA . ALA A 1 81 ? -5.718 -2.870 11.264 1.00 94.31 81 ALA A CA 1
ATOM 617 C C . ALA A 1 81 ? -4.495 -3.776 11.037 1.00 94.31 81 ALA A C 1
ATOM 619 O O . ALA A 1 81 ? -4.656 -4.982 10.875 1.00 94.31 81 ALA A O 1
ATOM 620 N N . LEU A 1 82 ? -3.275 -3.229 11.076 1.00 94.12 82 LEU A N 1
ATOM 621 C CA . LEU A 1 82 ? -2.036 -4.006 10.969 1.00 94.12 82 LEU A CA 1
ATOM 622 C C . LEU A 1 82 ? -1.873 -4.972 12.153 1.00 94.12 82 LEU A C 1
ATOM 624 O O . LEU A 1 82 ? -1.558 -6.141 11.948 1.00 94.12 82 LEU A O 1
ATOM 628 N N . ARG A 1 83 ? -2.137 -4.511 13.383 1.00 94.38 83 ARG A N 1
ATOM 629 C CA . ARG A 1 83 ? -2.090 -5.350 14.599 1.00 94.38 83 ARG A CA 1
ATOM 630 C C . ARG A 1 83 ? -3.149 -6.441 14.639 1.00 94.38 83 ARG A C 1
ATOM 632 O O . ARG A 1 83 ? -2.908 -7.490 15.223 1.00 94.38 83 ARG A O 1
ATOM 639 N N . GLU A 1 84 ? -4.316 -6.186 14.064 1.00 94.25 84 GLU A N 1
ATOM 640 C CA . GLU A 1 84 ? -5.399 -7.168 13.982 1.00 94.25 84 GLU A CA 1
ATOM 641 C C . GLU A 1 84 ? -5.195 -8.150 12.818 1.00 94.25 84 GLU A C 1
ATOM 643 O O . GLU A 1 84 ? -5.581 -9.314 12.919 1.00 94.25 84 GLU A O 1
ATOM 648 N N . GLY A 1 85 ? -4.590 -7.692 11.718 1.00 91.75 85 GLY A N 1
ATOM 649 C CA . GLY A 1 85 ? -4.439 -8.452 10.480 1.00 91.75 85 GLY A CA 1
ATOM 650 C C . GLY A 1 85 ? -3.202 -9.345 10.406 1.00 91.75 85 GLY A C 1
ATOM 651 O O . GLY A 1 85 ? -3.229 -10.328 9.666 1.00 91.75 85 GLY A O 1
ATOM 652 N N . PHE A 1 86 ? -2.139 -9.034 11.152 1.00 92.25 86 PHE A N 1
ATOM 653 C CA . PHE A 1 86 ? -0.864 -9.750 11.071 1.00 92.25 86 PHE A CA 1
ATOM 654 C C . PHE A 1 86 ? -0.371 -10.209 12.448 1.00 92.25 86 PHE A C 1
ATOM 656 O O . PHE A 1 86 ? -0.545 -9.491 13.435 1.00 92.25 86 PHE A O 1
ATOM 663 N N . PRO A 1 87 ? 0.256 -11.395 12.541 1.00 87.06 87 PRO A N 1
ATOM 664 C CA . PRO A 1 87 ? 0.895 -11.838 13.770 1.00 87.06 87 PRO A CA 1
ATOM 665 C C . PRO A 1 87 ? 2.187 -11.043 14.008 1.00 87.06 87 PRO A C 1
ATOM 667 O O . PRO A 1 87 ? 3.045 -10.989 13.137 1.00 87.06 87 PRO A O 1
ATOM 670 N N . ASP A 1 88 ? 2.320 -10.455 15.199 1.00 86.81 88 ASP A N 1
ATOM 671 C CA . ASP A 1 88 ? 3.538 -9.769 15.672 1.00 86.81 88 ASP A CA 1
ATOM 672 C C . ASP A 1 88 ? 4.124 -8.706 14.707 1.00 86.81 88 ASP A C 1
ATOM 674 O O . ASP A 1 88 ? 5.298 -8.776 14.340 1.00 86.81 88 ASP A O 1
ATOM 678 N N . PRO A 1 89 ? 3.334 -7.706 14.262 1.00 91.12 89 PRO A N 1
ATOM 679 C CA . PRO A 1 89 ? 3.843 -6.675 13.369 1.00 91.12 89 PRO A CA 1
ATOM 680 C C . PRO A 1 89 ? 4.809 -5.747 14.115 1.00 91.12 89 PRO A C 1
ATOM 682 O O . PRO A 1 89 ? 4.484 -5.224 15.189 1.00 91.12 89 PRO A O 1
ATOM 685 N N . ALA A 1 90 ? 5.963 -5.455 13.518 1.00 91.44 90 ALA A N 1
ATOM 686 C CA . ALA A 1 90 ? 6.828 -4.393 14.019 1.00 91.44 90 ALA A CA 1
ATOM 687 C C . ALA A 1 90 ? 6.307 -3.055 13.489 1.00 91.44 90 ALA A C 1
ATOM 689 O O . ALA A 1 90 ? 6.191 -2.872 12.283 1.00 91.44 90 ALA A O 1
ATOM 690 N N . ILE A 1 91 ? 5.972 -2.117 14.379 1.00 91.50 91 ILE A N 1
ATOM 691 C CA . ILE A 1 91 ? 5.409 -0.812 14.003 1.00 91.50 91 ILE A CA 1
ATOM 692 C C . ILE A 1 91 ? 6.186 0.302 14.703 1.00 91.50 91 ILE A C 1
ATOM 694 O O . ILE A 1 91 ? 6.366 0.277 15.922 1.00 91.50 91 ILE A O 1
ATOM 698 N N . GLY A 1 92 ? 6.615 1.302 13.935 1.00 87.69 92 GLY A N 1
ATOM 699 C CA . GLY A 1 92 ? 7.311 2.492 14.408 1.00 87.69 92 GLY A CA 1
ATOM 700 C C . GLY A 1 92 ? 6.648 3.773 13.910 1.00 87.69 92 GLY A C 1
ATOM 701 O O . GLY A 1 92 ? 6.092 3.818 12.819 1.00 87.69 92 GLY A O 1
ATOM 702 N N . HIS A 1 93 ? 6.729 4.837 14.707 1.00 88.12 93 HIS A N 1
ATOM 703 C CA . HIS A 1 93 ? 6.312 6.175 14.291 1.00 88.12 93 HIS A CA 1
ATOM 704 C C . HIS A 1 93 ? 7.543 7.050 14.108 1.00 88.12 93 HIS A C 1
ATOM 706 O O . HIS A 1 93 ? 8.370 7.167 15.017 1.00 88.12 93 HIS A O 1
ATOM 712 N N . ARG A 1 94 ? 7.649 7.704 12.955 1.00 86.12 94 ARG A N 1
ATOM 713 C CA . ARG A 1 94 ? 8.736 8.635 12.651 1.00 86.12 94 ARG A CA 1
ATOM 714 C C . ARG A 1 94 ? 8.159 9.975 12.225 1.00 86.12 94 ARG A C 1
ATOM 716 O O . ARG A 1 94 ? 7.190 10.038 11.478 1.00 86.12 94 ARG A O 1
ATOM 723 N N . ARG A 1 95 ? 8.778 11.072 12.662 1.00 78.94 95 ARG A N 1
ATOM 724 C CA . ARG A 1 95 ? 8.493 12.396 12.099 1.00 78.94 95 ARG A CA 1
ATOM 725 C C . ARG A 1 95 ? 9.348 12.590 10.851 1.00 78.94 95 ARG A C 1
ATOM 727 O O . ARG A 1 95 ? 10.574 12.542 10.933 1.00 78.94 95 ARG A O 1
ATOM 734 N N . SER A 1 96 ? 8.709 12.771 9.703 1.00 68.38 96 SER A N 1
ATOM 735 C CA . SER A 1 96 ? 9.387 13.075 8.447 1.00 68.38 96 SER A CA 1
ATOM 736 C C . SER A 1 96 ? 9.994 14.475 8.516 1.00 68.38 96 SER A C 1
ATOM 738 O O . SER A 1 96 ? 9.284 15.456 8.735 1.00 68.38 96 SER A O 1
ATOM 740 N N . GLY A 1 97 ? 11.309 14.574 8.311 1.00 61.06 97 GLY A N 1
ATOM 741 C CA . GLY A 1 97 ? 12.018 15.856 8.278 1.00 61.06 97 GLY A CA 1
ATOM 742 C C . GLY A 1 97 ? 11.743 16.690 7.022 1.00 61.06 97 GLY A C 1
ATOM 743 O O . GLY A 1 97 ? 12.105 17.859 6.989 1.00 61.0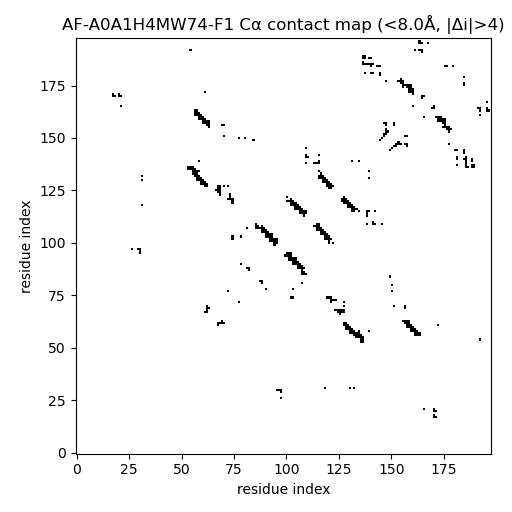6 97 GLY A O 1
ATOM 744 N N . ILE A 1 98 ? 11.110 16.105 5.998 1.00 59.62 98 ILE A N 1
ATOM 745 C CA . ILE A 1 98 ? 10.886 16.761 4.700 1.00 59.62 98 ILE A CA 1
ATOM 746 C C . ILE A 1 98 ? 9.556 17.519 4.689 1.00 59.62 98 ILE A C 1
ATOM 748 O O . ILE A 1 98 ? 9.466 18.590 4.095 1.00 59.62 98 ILE A O 1
ATOM 752 N N . HIS A 1 99 ? 8.514 16.977 5.322 1.00 59.78 99 HIS A N 1
ATOM 753 C CA . HIS A 1 99 ? 7.155 17.542 5.276 1.00 59.78 99 HIS A CA 1
ATOM 754 C C . HIS A 1 99 ? 6.547 17.773 6.672 1.00 59.78 99 HIS A C 1
ATOM 756 O O . HIS A 1 99 ? 5.340 17.934 6.795 1.00 59.78 99 HIS A O 1
ATOM 762 N N . GLU A 1 100 ? 7.363 17.727 7.735 1.00 67.56 100 GLU A N 1
ATOM 763 C CA . GLU A 1 100 ? 6.945 17.817 9.149 1.00 67.56 100 GLU A CA 1
ATOM 764 C C . GLU A 1 100 ? 5.775 16.894 9.557 1.00 67.56 100 GLU A C 1
ATOM 766 O O . GLU A 1 100 ? 5.177 17.074 10.620 1.00 67.56 100 GLU A O 1
ATOM 771 N N . MET A 1 101 ? 5.475 15.869 8.758 1.00 75.69 101 MET A N 1
ATOM 772 C CA . MET A 1 101 ? 4.372 14.937 8.981 1.00 75.69 101 MET A CA 1
ATOM 773 C C . MET A 1 101 ? 4.818 13.711 9.777 1.00 75.69 101 MET A C 1
ATOM 775 O O . MET A 1 101 ? 5.980 13.302 9.728 1.00 75.69 101 MET A O 1
ATOM 779 N N . THR A 1 102 ? 3.887 13.103 10.509 1.00 84.75 102 THR A N 1
ATOM 780 C CA . THR A 1 102 ? 4.124 11.794 11.129 1.00 84.75 102 THR A CA 1
ATOM 781 C C . THR A 1 102 ? 3.892 10.715 10.080 1.00 84.75 102 THR A C 1
ATOM 783 O O . THR A 1 102 ? 2.876 10.740 9.393 1.00 84.75 102 THR A O 1
ATOM 786 N N . VAL A 1 103 ? 4.831 9.783 9.960 1.00 88.44 103 VAL A N 1
ATOM 787 C CA . VAL A 1 103 ? 4.703 8.574 9.146 1.00 88.44 103 VAL A CA 1
ATOM 788 C C . VAL A 1 103 ? 4.723 7.352 10.057 1.00 88.44 103 VAL A C 1
ATOM 790 O O . VAL A 1 103 ? 5.315 7.380 11.142 1.00 88.44 103 VAL A O 1
ATOM 793 N N . LEU A 1 104 ? 4.062 6.290 9.613 1.00 90.88 104 LEU A N 1
ATOM 794 C CA . LEU A 1 104 ? 4.051 4.991 10.267 1.00 90.88 104 LEU A CA 1
ATOM 795 C C . LEU A 1 104 ? 4.901 4.035 9.438 1.00 90.88 104 LEU A C 1
ATOM 797 O O . LEU A 1 104 ? 4.577 3.759 8.288 1.00 90.88 104 LEU A O 1
ATOM 801 N N . ASP A 1 105 ? 5.981 3.535 10.016 1.00 91.25 105 ASP A N 1
ATOM 802 C CA . ASP A 1 105 ? 6.775 2.457 9.440 1.00 91.25 105 ASP A CA 1
ATOM 803 C C . ASP A 1 105 ? 6.295 1.127 9.999 1.00 91.25 105 ASP A C 1
ATOM 805 O O . ASP A 1 105 ? 5.981 1.022 11.188 1.00 91.25 105 ASP A O 1
ATOM 809 N N . PHE A 1 106 ? 6.243 0.109 9.155 1.00 91.06 106 PHE A N 1
ATOM 810 C CA . PHE A 1 106 ? 5.823 -1.220 9.555 1.00 91.06 106 PHE A CA 1
ATOM 811 C C . PHE A 1 106 ? 6.639 -2.305 8.858 1.00 91.06 106 PHE A C 1
ATOM 813 O O . PHE A 1 106 ? 7.049 -2.158 7.707 1.00 91.06 106 PHE A O 1
ATOM 820 N N . GLU A 1 107 ? 6.813 -3.418 9.555 1.00 93.94 107 GLU A N 1
ATOM 821 C CA . GLU A 1 107 ? 7.270 -4.687 9.009 1.00 93.94 107 GLU A CA 1
ATOM 822 C C . GLU A 1 107 ? 6.235 -5.753 9.376 1.00 93.94 107 GLU A C 1
ATOM 824 O O . GLU A 1 107 ? 5.839 -5.879 10.539 1.00 93.94 107 GLU A O 1
ATOM 829 N N . ILE A 1 108 ? 5.753 -6.481 8.372 1.00 91.75 108 ILE A N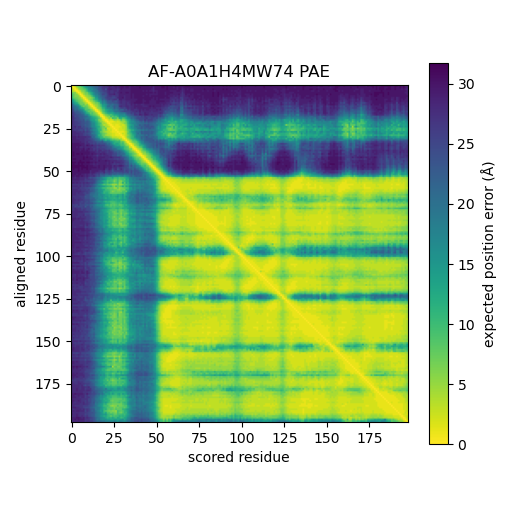 1
ATOM 830 C CA . ILE A 1 108 ? 4.683 -7.473 8.523 1.00 91.75 108 ILE A CA 1
ATOM 831 C C . ILE A 1 108 ? 4.960 -8.707 7.668 1.00 91.75 108 ILE A C 1
ATOM 833 O O . ILE A 1 108 ? 5.662 -8.634 6.656 1.00 91.75 108 ILE A O 1
ATOM 837 N N . GLU A 1 109 ? 4.339 -9.822 8.044 1.00 92.69 109 GLU A N 1
ATOM 838 C CA . GLU A 1 109 ? 4.378 -11.083 7.305 1.00 92.69 109 GLU A CA 1
ATOM 839 C C . GLU A 1 109 ? 3.029 -11.336 6.596 1.00 92.69 109 GLU A C 1
ATOM 841 O O . GLU A 1 109 ? 2.145 -11.985 7.163 1.00 92.69 109 GLU A O 1
ATOM 846 N N . PRO A 1 110 ? 2.788 -10.802 5.376 1.00 87.62 110 PRO A N 1
ATOM 847 C CA . PRO A 1 110 ? 1.486 -10.928 4.718 1.00 87.62 110 PRO A CA 1
ATOM 848 C C . PRO A 1 110 ? 1.181 -12.326 4.173 1.00 87.62 110 PRO A C 1
ATOM 850 O O . PRO A 1 110 ? 0.047 -12.609 3.788 1.00 87.62 110 PRO A O 1
ATOM 853 N N . ALA A 1 111 ? 2.178 -13.203 4.113 1.00 85.38 111 ALA A N 1
ATOM 854 C CA . ALA A 1 111 ? 2.018 -14.620 3.823 1.00 85.38 111 ALA A CA 1
ATOM 855 C C . ALA A 1 111 ? 3.146 -15.409 4.508 1.00 85.38 111 ALA A C 1
ATOM 857 O O . ALA A 1 111 ? 4.186 -14.816 4.782 1.00 85.38 111 ALA A O 1
ATOM 858 N N . PRO A 1 112 ? 2.995 -16.728 4.738 1.00 84.19 112 PRO A N 1
ATOM 859 C CA . PRO A 1 112 ? 4.029 -17.521 5.399 1.00 84.19 112 PRO A CA 1
ATOM 860 C C . PRO A 1 112 ? 5.398 -17.372 4.726 1.00 84.19 112 PRO A C 1
ATOM 862 O O . PRO A 1 112 ? 5.507 -17.538 3.508 1.00 84.19 112 PRO A O 1
ATOM 865 N N . ASP A 1 113 ? 6.416 -17.064 5.527 1.00 83.31 113 ASP A N 1
ATOM 866 C CA . ASP A 1 113 ? 7.802 -16.808 5.132 1.00 83.31 113 ASP A CA 1
ATOM 867 C C . ASP A 1 113 ? 7.992 -15.606 4.179 1.00 83.31 113 ASP A C 1
ATOM 869 O O . ASP A 1 113 ? 9.047 -15.463 3.556 1.00 83.31 113 ASP A O 1
ATOM 873 N N . VAL A 1 114 ? 6.996 -14.723 4.056 1.00 85.50 114 VAL A N 1
ATOM 874 C CA . VAL A 1 114 ? 7.039 -13.520 3.215 1.00 85.50 114 VAL A CA 1
ATOM 875 C C . VAL A 1 114 ? 6.965 -12.289 4.093 1.00 85.50 114 VAL A C 1
ATOM 877 O O . VAL A 1 114 ? 5.919 -12.021 4.664 1.00 85.50 114 VAL A O 1
ATOM 880 N N . TRP A 1 115 ? 8.038 -11.505 4.120 1.00 88.12 115 TRP A N 1
ATOM 881 C CA . TRP A 1 115 ? 8.136 -10.282 4.912 1.00 88.12 115 TRP A CA 1
ATOM 882 C C . TRP A 1 115 ? 8.150 -9.055 4.010 1.00 88.12 115 TRP A C 1
ATOM 884 O O . TRP A 1 115 ? 8.842 -9.040 2.989 1.00 88.12 115 TRP A O 1
ATOM 894 N N . VAL A 1 116 ? 7.390 -8.028 4.383 1.00 90.81 116 VAL A N 1
ATOM 895 C CA . VAL A 1 116 ? 7.388 -6.737 3.690 1.00 90.81 116 VAL A CA 1
ATOM 896 C C . VAL A 1 116 ? 7.638 -5.612 4.675 1.00 90.81 116 VAL A C 1
ATOM 898 O O . VAL A 1 116 ? 7.075 -5.584 5.768 1.00 90.81 116 VAL A O 1
ATOM 901 N N . ASN A 1 117 ? 8.466 -4.671 4.240 1.00 92.19 117 ASN A N 1
ATOM 902 C CA . ASN A 1 117 ? 8.699 -3.413 4.920 1.00 92.19 117 ASN A CA 1
ATOM 903 C C . ASN A 1 117 ? 7.915 -2.320 4.204 1.00 92.19 117 ASN A C 1
ATOM 905 O O . ASN A 1 117 ? 7.887 -2.277 2.970 1.00 92.19 117 ASN A O 1
ATOM 909 N N . GLY A 1 118 ? 7.281 -1.439 4.968 1.00 91.56 118 GLY A N 1
ATOM 910 C CA . GLY A 1 118 ? 6.534 -0.337 4.400 1.00 91.56 118 GLY A CA 1
ATOM 911 C C . GLY A 1 118 ? 6.489 0.905 5.269 1.00 91.56 118 GLY A C 1
ATOM 912 O O . GLY A 1 118 ? 6.741 0.880 6.471 1.00 91.56 118 GLY A O 1
ATOM 913 N N . THR A 1 119 ? 6.155 2.013 4.623 1.00 92.19 119 THR A N 1
ATOM 914 C CA . THR A 1 119 ? 5.930 3.310 5.250 1.00 92.19 119 THR A CA 1
ATOM 915 C C . THR A 1 119 ? 4.594 3.846 4.763 1.00 92.19 119 THR A C 1
ATOM 917 O O . THR A 1 119 ? 4.348 3.941 3.561 1.00 92.19 119 THR A O 1
ATOM 920 N N . ALA A 1 120 ? 3.737 4.223 5.698 1.00 90.75 120 ALA A N 1
ATOM 921 C CA . ALA A 1 120 ? 2.465 4.866 5.446 1.00 90.75 120 ALA A CA 1
ATOM 922 C C . ALA A 1 120 ? 2.512 6.325 5.894 1.00 90.75 120 ALA A C 1
ATOM 924 O O . ALA A 1 120 ? 3.021 6.641 6.973 1.00 90.75 120 ALA A O 1
ATOM 925 N N . ALA A 1 121 ? 1.918 7.207 5.102 1.00 87.38 121 ALA A N 1
ATOM 926 C CA . ALA A 1 121 ? 1.542 8.530 5.568 1.00 87.38 121 ALA A CA 1
ATOM 927 C C . ALA A 1 121 ? 0.073 8.757 5.247 1.00 87.38 121 ALA A C 1
ATOM 929 O O . ALA A 1 121 ? -0.378 8.516 4.128 1.00 87.38 121 ALA A O 1
ATOM 930 N N . ILE A 1 122 ? -0.668 9.204 6.254 1.00 85.19 122 ILE A N 1
ATOM 931 C CA . ILE A 1 122 ? -2.072 9.561 6.121 1.00 85.19 122 ILE A CA 1
ATOM 932 C C . ILE A 1 122 ? -2.243 10.915 6.798 1.00 85.19 122 ILE A C 1
ATOM 934 O O . ILE A 1 122 ? -2.158 11.033 8.020 1.00 85.19 122 ILE A O 1
ATOM 938 N N . THR A 1 123 ? -2.425 11.934 5.973 1.00 73.12 123 THR A N 1
ATOM 939 C CA . THR A 1 123 ? -2.678 13.323 6.344 1.00 73.12 123 THR A CA 1
ATOM 940 C C . THR A 1 123 ? -4.131 13.616 6.014 1.00 73.12 123 THR A C 1
ATOM 942 O O . THR A 1 123 ? -4.511 13.732 4.850 1.00 73.12 123 THR A O 1
ATOM 945 N N . GLU A 1 124 ? -4.958 13.702 7.050 1.00 59.69 124 GLU A N 1
ATOM 946 C CA . GLU A 1 124 ? -6.340 14.137 6.891 1.00 59.69 124 GLU A CA 1
ATOM 947 C C . GLU A 1 124 ? -6.390 15.614 6.463 1.00 59.69 124 GLU A C 1
ATOM 949 O O . GLU A 1 124 ? -5.590 16.413 6.962 1.00 59.69 124 GLU A O 1
ATOM 954 N N . PRO A 1 125 ? -7.344 16.012 5.603 1.00 54.47 125 PRO A N 1
ATOM 955 C CA . PRO A 1 125 ? -8.330 15.180 4.898 1.00 54.47 125 PRO A CA 1
ATOM 956 C C . PRO A 1 125 ? -7.885 14.719 3.495 1.00 54.47 125 PRO A C 1
ATOM 958 O O . PRO A 1 125 ? -8.613 13.973 2.841 1.00 54.47 125 PRO A O 1
ATOM 961 N N . ASP A 1 126 ? -6.715 15.154 3.027 1.00 64.94 126 ASP A N 1
ATOM 962 C CA . ASP A 1 126 ? -6.444 15.242 1.588 1.00 64.94 126 ASP A CA 1
ATOM 963 C C . ASP A 1 126 ? -5.485 14.179 1.042 1.00 64.94 126 ASP A C 1
ATOM 965 O O . ASP A 1 126 ? -5.325 14.079 -0.176 1.00 64.94 126 ASP A O 1
ATOM 969 N N . TYR A 1 127 ? -4.809 13.402 1.898 1.00 71.00 127 TYR A N 1
ATOM 970 C CA . TYR A 1 127 ? -3.654 12.649 1.422 1.00 71.00 127 TYR A CA 1
ATOM 971 C C . TYR A 1 127 ? -3.366 11.352 2.184 1.00 71.00 127 TYR A C 1
ATOM 973 O O . TYR A 1 127 ? -3.010 11.384 3.358 1.00 71.00 127 TYR A O 1
ATOM 981 N N . ALA A 1 128 ? -3.431 10.207 1.502 1.00 83.56 128 ALA A N 1
ATOM 982 C CA . ALA A 1 128 ? -3.011 8.912 2.033 1.00 83.56 128 ALA A CA 1
ATOM 983 C C . ALA A 1 128 ? -2.139 8.169 1.016 1.00 83.56 128 ALA A C 1
ATOM 985 O O . ALA A 1 128 ? -2.458 8.125 -0.170 1.00 83.56 128 ALA A O 1
ATOM 986 N N . TYR A 1 129 ? -1.053 7.554 1.477 1.00 87.12 129 TYR A N 1
ATOM 987 C CA . TYR A 1 129 ? -0.300 6.588 0.686 1.00 87.12 129 TYR A CA 1
ATOM 988 C C . TYR A 1 129 ? 0.392 5.562 1.577 1.00 87.12 129 TYR A C 1
ATOM 990 O O . TYR A 1 129 ? 0.703 5.816 2.745 1.00 87.12 129 TYR A O 1
ATOM 998 N N . ILE A 1 130 ? 0.671 4.401 0.991 1.00 92.38 130 ILE A N 1
ATOM 999 C CA . ILE A 1 130 ? 1.481 3.349 1.600 1.00 92.38 130 ILE A CA 1
ATOM 1000 C C . ILE A 1 130 ? 2.530 2.911 0.590 1.00 92.38 130 ILE A C 1
ATOM 1002 O O . ILE A 1 130 ? 2.192 2.513 -0.519 1.00 92.38 130 ILE A O 1
ATOM 1006 N N . THR A 1 131 ? 3.795 2.940 0.977 1.00 92.94 131 THR A N 1
ATOM 1007 C CA . THR A 1 131 ? 4.911 2.473 0.154 1.00 92.94 131 THR A CA 1
ATOM 1008 C C . THR A 1 131 ? 5.488 1.208 0.759 1.00 92.94 131 THR A C 1
ATOM 1010 O O . THR A 1 131 ? 5.770 1.187 1.949 1.00 92.94 131 THR A O 1
ATOM 1013 N N . LEU A 1 132 ? 5.704 0.181 -0.056 1.00 93.38 132 LEU A N 1
ATOM 1014 C CA . LEU A 1 132 ? 6.514 -0.987 0.267 1.00 93.38 132 LEU A CA 1
ATOM 1015 C C . LEU A 1 132 ? 7.906 -0.836 -0.343 1.00 93.38 132 LEU A C 1
ATOM 1017 O O . LEU A 1 132 ? 8.033 -0.411 -1.497 1.00 93.38 132 LEU A O 1
ATOM 1021 N N . THR A 1 133 ? 8.936 -1.203 0.412 1.00 90.62 133 THR A N 1
ATOM 1022 C CA . THR A 1 133 ? 10.339 -1.063 0.010 1.00 90.62 133 THR A CA 1
ATOM 1023 C C . THR A 1 133 ? 10.981 -2.380 -0.360 1.00 90.62 133 THR A C 1
ATOM 1025 O O . THR A 1 133 ? 10.846 -3.361 0.363 1.00 90.62 133 THR A O 1
ATOM 1028 N N . ASP A 1 134 ? 11.740 -2.362 -1.459 1.00 89.69 134 ASP A N 1
ATOM 1029 C CA . ASP A 1 134 ? 12.528 -3.502 -1.930 1.00 89.69 134 ASP A CA 1
ATOM 1030 C C . ASP A 1 134 ? 11.713 -4.801 -1.919 1.00 89.69 134 ASP A C 1
ATOM 1032 O O . ASP A 1 134 ? 12.100 -5.776 -1.285 1.00 89.69 134 ASP A O 1
ATOM 1036 N N . VAL A 1 135 ? 10.553 -4.810 -2.582 1.00 91.62 135 VAL A N 1
ATOM 1037 C CA . VAL A 1 135 ? 9.660 -5.974 -2.642 1.00 91.62 135 VAL A CA 1
ATOM 1038 C C . VAL A 1 135 ? 9.504 -6.485 -4.068 1.00 91.62 135 VAL A C 1
ATOM 1040 O O . VAL A 1 135 ? 9.623 -5.753 -5.053 1.00 91.62 135 VAL A O 1
ATOM 1043 N N . THR A 1 136 ? 9.207 -7.769 -4.185 1.00 92.50 136 THR A N 1
ATOM 1044 C CA . THR A 1 136 ? 8.786 -8.404 -5.437 1.00 92.50 136 THR A CA 1
ATOM 1045 C C . THR A 1 136 ? 7.299 -8.164 -5.689 1.00 92.50 136 THR A C 1
ATOM 1047 O O . THR A 1 136 ? 6.536 -7.838 -4.779 1.00 92.50 136 THR A O 1
ATOM 1050 N N . ALA A 1 137 ? 6.844 -8.411 -6.916 1.00 92.50 137 ALA A N 1
ATOM 1051 C CA . ALA A 1 137 ? 5.417 -8.398 -7.248 1.00 92.50 137 ALA A CA 1
ATOM 1052 C C . ALA A 1 137 ? 4.581 -9.420 -6.440 1.00 92.50 137 ALA A C 1
ATOM 1054 O O . ALA A 1 137 ? 3.383 -9.223 -6.229 1.00 92.50 137 ALA A O 1
ATOM 1055 N N . ASP A 1 138 ? 5.193 -10.506 -5.965 1.00 91.44 138 ASP A N 1
ATOM 1056 C CA . ASP A 1 138 ? 4.503 -11.563 -5.211 1.00 91.44 138 ASP A CA 1
ATOM 1057 C C . ASP A 1 138 ? 4.307 -11.188 -3.743 1.00 91.44 138 ASP A C 1
ATOM 1059 O O . ASP A 1 138 ? 3.274 -11.493 -3.137 1.00 91.44 138 ASP A O 1
ATOM 1063 N N . GLU A 1 139 ? 5.303 -10.499 -3.195 1.00 93.06 139 GLU A N 1
ATOM 1064 C CA . GLU A 1 139 ? 5.296 -9.915 -1.857 1.00 93.06 139 GLU A CA 1
ATOM 1065 C C . GLU A 1 139 ? 4.333 -8.715 -1.818 1.00 93.06 139 GLU A C 1
ATOM 1067 O O . GLU A 1 139 ? 3.416 -8.677 -0.995 1.00 93.06 139 GLU A O 1
ATOM 1072 N N . ALA A 1 140 ? 4.449 -7.793 -2.782 1.00 93.56 140 ALA A N 1
ATOM 1073 C CA . ALA A 1 140 ? 3.547 -6.650 -2.920 1.00 93.56 140 ALA A CA 1
ATOM 1074 C C . ALA A 1 140 ? 2.094 -7.076 -3.173 1.00 93.56 140 ALA A C 1
ATOM 1076 O O . ALA A 1 140 ? 1.173 -6.463 -2.641 1.00 93.56 140 ALA A O 1
ATOM 1077 N N . GLY A 1 141 ? 1.872 -8.142 -3.949 1.00 93.12 141 GLY A N 1
ATOM 1078 C CA . GLY A 1 141 ? 0.532 -8.661 -4.223 1.00 93.12 141 GLY A CA 1
ATOM 1079 C C . GLY A 1 141 ? -0.161 -9.233 -2.985 1.00 93.12 141 GLY A C 1
ATOM 1080 O O . GLY A 1 141 ? -1.365 -9.042 -2.825 1.00 93.12 141 GLY A O 1
ATOM 1081 N N . ALA A 1 142 ? 0.589 -9.873 -2.079 1.00 92.75 142 ALA A N 1
ATOM 1082 C CA . ALA A 1 142 ? 0.047 -10.356 -0.808 1.00 92.75 142 ALA A CA 1
ATOM 1083 C C . ALA A 1 142 ? -0.457 -9.193 0.060 1.00 92.75 142 ALA A C 1
ATOM 1085 O O . ALA A 1 142 ? -1.579 -9.232 0.565 1.00 92.75 142 ALA A O 1
ATOM 1086 N N . PHE A 1 143 ? 0.337 -8.124 0.160 1.00 94.38 143 PHE A N 1
ATOM 1087 C CA . PHE A 1 143 ? -0.073 -6.912 0.863 1.00 94.38 143 PHE A CA 1
ATOM 1088 C C . PHE A 1 143 ? -1.253 -6.208 0.182 1.00 94.38 143 PHE A C 1
ATOM 1090 O O . PHE A 1 143 ? -2.202 -5.818 0.854 1.00 94.38 143 PHE A O 1
ATOM 1097 N N . ALA A 1 144 ? -1.228 -6.078 -1.148 1.00 93.69 144 ALA A N 1
ATOM 1098 C CA . ALA A 1 144 ? -2.276 -5.405 -1.914 1.00 93.69 144 ALA A CA 1
ATOM 1099 C C . ALA A 1 144 ? -3.654 -6.057 -1.723 1.00 93.69 144 ALA A C 1
ATOM 1101 O O . ALA A 1 144 ? -4.661 -5.354 -1.670 1.00 93.69 144 ALA A O 1
ATOM 1102 N N . ILE A 1 145 ? -3.702 -7.386 -1.586 1.00 92.94 145 ILE A N 1
ATOM 1103 C CA . ILE A 1 145 ? -4.938 -8.109 -1.267 1.00 92.94 145 ILE A CA 1
ATOM 1104 C C . ILE A 1 145 ? -5.433 -7.778 0.127 1.00 92.94 145 ILE A C 1
ATOM 1106 O O . ILE A 1 145 ? -6.602 -7.448 0.274 1.00 92.94 145 ILE A O 1
ATOM 1110 N N . TRP A 1 146 ? -4.567 -7.825 1.139 1.00 94.06 146 TRP A N 1
ATOM 1111 C CA . TRP A 1 146 ? -4.973 -7.445 2.489 1.00 94.06 146 TRP A CA 1
ATOM 1112 C C . TRP A 1 146 ? -5.463 -5.991 2.536 1.00 94.06 146 TRP A C 1
ATOM 1114 O O . TRP A 1 146 ? -6.501 -5.709 3.132 1.00 94.06 146 TRP A O 1
ATOM 1124 N N . LEU A 1 147 ? -4.764 -5.081 1.852 1.00 92.88 147 LEU A N 1
ATOM 1125 C CA . LEU A 1 147 ? -5.154 -3.679 1.762 1.00 92.88 147 LEU A CA 1
ATOM 1126 C C . LEU A 1 147 ? -6.556 -3.550 1.152 1.00 92.88 147 LEU A C 1
ATOM 1128 O O . LEU A 1 147 ? -7.426 -2.928 1.754 1.00 92.88 147 LEU A O 1
ATOM 1132 N N . ARG A 1 148 ? -6.789 -4.185 -0.002 1.00 92.38 148 ARG A N 1
ATOM 1133 C CA . ARG A 1 148 ? -8.072 -4.169 -0.715 1.00 92.38 148 ARG A CA 1
ATOM 1134 C C . ARG A 1 148 ? -9.197 -4.830 0.078 1.00 92.38 148 ARG A C 1
ATOM 1136 O O . ARG A 1 148 ? -10.277 -4.271 0.127 1.00 92.38 148 ARG A O 1
ATOM 1143 N N . ASP A 1 149 ? -8.971 -6.003 0.658 1.00 90.88 149 ASP A N 1
ATOM 1144 C CA . ASP A 1 149 ? -10.051 -6.848 1.185 1.00 90.88 149 ASP A CA 1
ATOM 1145 C C . ASP A 1 149 ? -10.337 -6.602 2.670 1.00 90.88 149 ASP A C 1
ATOM 1147 O O . ASP A 1 149 ? -11.463 -6.821 3.118 1.00 90.88 149 ASP A O 1
ATOM 1151 N N . SER A 1 150 ? -9.345 -6.134 3.431 1.00 89.19 150 SER A N 1
ATOM 1152 C CA . SER A 1 150 ? -9.459 -5.965 4.884 1.00 89.19 150 SER A CA 1
ATOM 1153 C C . SER A 1 150 ? -9.453 -4.503 5.316 1.00 89.19 150 SER A C 1
ATOM 1155 O O . SER A 1 150 ? -10.203 -4.140 6.219 1.00 89.19 150 SER A O 1
ATOM 1157 N N . PHE A 1 151 ? -8.612 -3.660 4.707 1.00 89.06 151 PHE A N 1
ATOM 1158 C CA . PHE A 1 151 ? -8.463 -2.270 5.147 1.00 89.06 151 PHE A CA 1
ATOM 1159 C C . PHE A 1 151 ? -9.406 -1.313 4.414 1.00 89.06 151 PHE A C 1
ATOM 1161 O O . PHE A 1 151 ? -10.073 -0.501 5.051 1.00 89.06 151 PHE A O 1
ATOM 1168 N N . VAL A 1 152 ? -9.504 -1.432 3.087 1.00 88.56 152 VAL A N 1
ATOM 1169 C CA . VAL A 1 152 ? -10.366 -0.594 2.237 1.00 88.56 152 VAL A CA 1
ATOM 1170 C C . VAL A 1 152 ? -11.285 -1.452 1.354 1.00 88.56 152 VAL A C 1
ATOM 1172 O O . VAL A 1 152 ? -11.153 -1.419 0.131 1.00 88.56 152 VAL A O 1
ATOM 1175 N N . PRO A 1 153 ? -12.250 -2.191 1.949 1.00 79.25 153 PRO A N 1
ATOM 1176 C CA . PRO A 1 153 ? -13.057 -3.239 1.296 1.00 79.25 153 PRO A CA 1
ATOM 1177 C C . PRO A 1 153 ? -14.054 -2.765 0.225 1.00 79.25 153 PRO A C 1
ATOM 1179 O O . PRO A 1 153 ? -14.984 -3.495 -0.120 1.00 79.25 153 PRO A O 1
ATOM 1182 N N . ALA A 1 154 ? -13.896 -1.560 -0.324 1.00 76.31 154 ALA A N 1
ATOM 1183 C CA . ALA A 1 154 ? -14.729 -1.070 -1.414 1.00 76.31 154 ALA A CA 1
ATOM 1184 C C . ALA A 1 154 ? -14.032 -1.242 -2.777 1.00 76.31 154 ALA A C 1
ATOM 1186 O O . ALA A 1 154 ? -12.808 -1.111 -2.896 1.00 76.31 154 ALA A O 1
ATOM 1187 N N . PRO A 1 155 ? -14.806 -1.537 -3.835 1.00 76.75 155 PRO A N 1
ATOM 1188 C CA . PRO A 1 155 ? -14.251 -1.764 -5.158 1.00 76.75 155 PRO A CA 1
ATOM 1189 C C . PRO A 1 155 ? -13.526 -0.510 -5.660 1.00 76.75 155 PRO A C 1
ATOM 1191 O O . PRO A 1 155 ? -13.997 0.608 -5.474 1.00 76.75 155 PRO A O 1
ATOM 1194 N N . HIS A 1 156 ? -12.398 -0.714 -6.343 1.00 78.69 156 HIS A N 1
ATOM 1195 C CA . HIS A 1 156 ? -11.633 0.338 -7.028 1.00 78.69 156 HIS A CA 1
ATOM 1196 C C . HIS A 1 156 ? -11.036 1.440 -6.133 1.00 78.69 156 HIS A C 1
ATOM 1198 O O . HIS A 1 156 ? -10.641 2.483 -6.647 1.00 78.69 156 HIS A O 1
ATOM 1204 N N . LEU A 1 157 ? -10.894 1.201 -4.824 1.00 85.94 157 LEU A N 1
ATOM 1205 C CA . LEU A 1 157 ? -10.290 2.171 -3.902 1.00 85.94 157 LEU A CA 1
ATOM 1206 C C . LEU A 1 157 ? -8.761 2.167 -3.863 1.00 85.94 157 LEU A C 1
ATOM 1208 O O . LEU A 1 157 ? -8.170 3.042 -3.238 1.00 85.94 157 LEU A O 1
ATOM 1212 N N . VAL A 1 158 ? -8.105 1.197 -4.495 1.00 90.31 158 VAL A N 1
ATOM 1213 C CA . VAL A 1 158 ? -6.644 1.086 -4.462 1.00 90.31 158 VAL A CA 1
ATOM 1214 C C . VAL A 1 158 ? -6.094 1.312 -5.860 1.00 90.31 158 VAL A C 1
ATOM 1216 O O . VAL A 1 158 ? -6.467 0.621 -6.805 1.00 90.31 158 VAL A O 1
ATOM 1219 N N . ARG A 1 159 ? -5.171 2.259 -5.988 1.00 92.56 159 ARG A N 1
ATOM 1220 C CA . ARG A 1 159 ? -4.281 2.419 -7.140 1.00 92.56 159 ARG A CA 1
ATOM 1221 C C . ARG A 1 159 ? -2.862 2.077 -6.710 1.00 92.56 159 ARG A C 1
ATOM 1223 O O . ARG A 1 159 ? -2.536 2.178 -5.530 1.00 92.56 159 ARG A O 1
ATOM 1230 N N . PHE A 1 160 ? -2.021 1.669 -7.648 1.00 93.81 160 PHE A N 1
ATOM 1231 C CA . PHE A 1 160 ? -0.628 1.344 -7.381 1.00 93.81 160 PHE A CA 1
ATOM 1232 C C . PHE A 1 160 ? 0.307 1.934 -8.439 1.00 93.81 160 PHE A C 1
ATOM 1234 O O . PHE A 1 160 ? -0.071 2.124 -9.593 1.00 93.81 160 PHE A O 1
ATOM 1241 N N . ALA A 1 161 ? 1.550 2.185 -8.051 1.00 92.19 161 ALA A N 1
ATOM 1242 C CA . ALA A 1 161 ? 2.648 2.509 -8.954 1.00 92.19 161 ALA A CA 1
ATOM 1243 C C . ALA A 1 161 ? 3.935 1.828 -8.471 1.00 92.19 161 ALA A C 1
ATOM 1245 O O . ALA A 1 161 ? 4.012 1.379 -7.325 1.00 92.19 161 ALA A O 1
ATOM 1246 N N . SER A 1 162 ? 4.951 1.755 -9.329 1.00 92.00 162 SER A N 1
ATOM 1247 C CA . SER A 1 162 ? 6.263 1.211 -8.969 1.00 92.00 162 SER A CA 1
ATOM 1248 C C . SER A 1 162 ? 7.382 2.212 -9.236 1.00 92.00 162 SER A C 1
ATOM 1250 O O . SER A 1 162 ? 7.292 3.023 -10.158 1.00 92.00 162 SER A O 1
ATOM 1252 N N . SER A 1 163 ? 8.471 2.123 -8.464 1.00 87.62 163 SER A N 1
ATOM 1253 C CA . SER A 1 163 ? 9.677 2.921 -8.725 1.00 87.62 163 SER A CA 1
ATOM 1254 C C . SER A 1 163 ? 10.234 2.701 -10.122 1.00 87.62 163 SER A C 1
ATOM 1256 O O . SER A 1 163 ? 10.743 3.635 -10.732 1.00 87.62 163 SER A O 1
ATOM 1258 N N . LEU A 1 164 ? 10.123 1.471 -10.630 1.00 86.06 164 LEU A N 1
ATOM 1259 C CA . LEU A 1 164 ? 10.573 1.129 -11.970 1.00 86.06 164 LEU A CA 1
ATOM 1260 C C . LEU A 1 164 ? 9.753 1.853 -13.046 1.00 86.06 164 LEU A C 1
ATOM 1262 O O . LEU A 1 164 ? 10.334 2.419 -13.966 1.00 86.06 164 LEU A O 1
ATOM 1266 N N . ALA A 1 165 ? 8.425 1.880 -12.913 1.00 85.69 165 ALA A N 1
ATOM 1267 C CA . ALA A 1 165 ? 7.550 2.597 -13.838 1.00 85.69 165 ALA A CA 1
ATOM 1268 C C . ALA A 1 165 ? 7.860 4.102 -13.846 1.00 85.69 165 ALA A C 1
ATOM 1270 O O . ALA A 1 165 ? 8.096 4.688 -14.900 1.00 85.69 165 ALA A O 1
ATOM 1271 N N . MET A 1 166 ? 7.990 4.706 -12.663 1.00 85.31 166 MET A N 1
ATOM 1272 C CA . MET A 1 166 ? 8.281 6.136 -12.546 1.00 85.31 166 MET A CA 1
ATOM 1273 C C . MET A 1 166 ? 9.668 6.523 -13.049 1.00 85.31 166 MET A C 1
ATOM 1275 O O . MET A 1 166 ? 9.824 7.565 -13.682 1.00 85.31 166 MET A O 1
ATOM 1279 N N . ALA A 1 167 ? 10.679 5.680 -12.826 1.00 84.50 167 ALA A N 1
ATOM 1280 C CA . ALA A 1 167 ? 12.007 5.886 -13.400 1.00 84.50 167 ALA A CA 1
ATOM 1281 C C . ALA A 1 167 ? 11.986 5.880 -14.941 1.00 84.50 167 ALA A C 1
ATOM 1283 O O . ALA A 1 167 ? 12.844 6.502 -15.565 1.00 84.50 167 ALA A O 1
ATOM 1284 N N . ASN A 1 168 ? 10.989 5.226 -15.543 1.00 83.81 168 ASN A N 1
ATOM 1285 C CA . ASN A 1 168 ? 10.737 5.209 -16.982 1.00 83.81 168 ASN A CA 1
ATOM 1286 C C . ASN A 1 168 ? 9.727 6.283 -17.440 1.00 83.81 168 ASN A C 1
ATOM 1288 O O . ASN A 1 168 ? 9.307 6.273 -18.595 1.00 83.81 168 ASN A O 1
ATOM 1292 N N . GLY A 1 169 ? 9.364 7.229 -16.567 1.00 82.25 169 GLY A N 1
ATOM 1293 C CA . GLY A 1 169 ? 8.485 8.355 -16.890 1.00 82.25 169 GLY A CA 1
ATOM 1294 C C . GLY A 1 169 ? 6.988 8.060 -16.802 1.00 82.25 169 GLY A C 1
ATOM 1295 O O . GLY A 1 169 ? 6.200 8.923 -17.175 1.00 82.25 169 GLY A O 1
ATOM 1296 N N . GLU A 1 170 ? 6.585 6.885 -16.312 1.00 85.31 170 GLU A N 1
ATOM 1297 C CA . GLU A 1 170 ? 5.177 6.591 -16.030 1.00 85.31 170 GLU A CA 1
ATOM 1298 C C . GLU A 1 170 ? 4.778 7.223 -14.698 1.00 85.31 170 GLU A C 1
ATOM 1300 O O . GLU A 1 170 ? 5.206 6.783 -13.632 1.00 85.31 170 GLU A O 1
ATOM 1305 N N . ASP A 1 171 ? 3.954 8.257 -14.760 1.00 76.12 171 ASP A N 1
ATOM 1306 C CA . ASP A 1 171 ? 3.553 9.074 -13.620 1.00 76.12 171 ASP A CA 1
ATOM 1307 C C . ASP A 1 171 ? 2.115 8.808 -13.157 1.00 76.12 171 ASP A C 1
ATOM 1309 O O . ASP A 1 171 ? 1.689 9.369 -12.143 1.00 76.12 171 ASP A O 1
ATOM 1313 N N . THR A 1 172 ? 1.377 7.934 -13.850 1.00 82.06 172 THR A N 1
ATOM 1314 C CA . THR A 1 172 ? -0.035 7.669 -13.576 1.00 82.06 172 THR A CA 1
ATOM 1315 C C . THR A 1 172 ? -0.213 6.327 -12.850 1.00 82.06 172 THR A C 1
ATOM 1317 O O . THR A 1 172 ? -0.013 5.256 -13.432 1.00 82.06 172 THR A O 1
ATOM 1320 N N . PRO A 1 173 ? -0.643 6.322 -11.569 1.00 87.31 173 PRO A N 1
ATOM 1321 C CA . PRO A 1 173 ? -0.901 5.082 -10.840 1.00 87.31 173 PRO A CA 1
ATOM 1322 C C . PRO A 1 173 ? -1.995 4.243 -11.507 1.00 87.31 173 PRO A C 1
ATOM 1324 O O . PRO A 1 173 ? -3.074 4.745 -11.825 1.00 87.31 173 PRO A O 1
ATOM 1327 N N . SER A 1 174 ? -1.763 2.944 -11.662 1.00 89.44 174 SER A N 1
ATOM 1328 C CA . SER A 1 174 ? -2.722 1.999 -12.242 1.00 89.44 174 SER A CA 1
ATOM 1329 C C . SER A 1 174 ? -3.753 1.537 -11.203 1.00 89.44 174 SER A C 1
ATOM 1331 O O . SER A 1 174 ? -3.393 1.329 -10.045 1.00 89.44 174 SER A O 1
ATOM 1333 N N . PRO A 1 175 ? -5.031 1.336 -11.565 1.00 91.50 175 PRO A N 1
ATOM 1334 C CA . PRO A 1 175 ? -6.027 0.823 -10.629 1.00 91.50 175 PRO A CA 1
ATOM 1335 C C . PRO A 1 175 ? -5.766 -0.647 -10.278 1.00 91.50 175 PRO A C 1
ATOM 1337 O O . PRO A 1 175 ? -5.439 -1.467 -11.141 1.00 91.50 175 PRO A O 1
ATOM 1340 N N . LEU A 1 176 ? -5.970 -0.998 -9.010 1.00 91.62 176 LEU A N 1
ATOM 1341 C CA . LEU A 1 176 ? -6.037 -2.381 -8.562 1.00 91.62 176 LEU A CA 1
ATOM 1342 C C . LEU A 1 176 ? -7.439 -2.946 -8.879 1.00 91.62 176 LEU A C 1
ATOM 1344 O O . LEU A 1 176 ? -8.448 -2.281 -8.617 1.00 91.62 176 LEU A O 1
ATOM 1348 N N . PRO A 1 177 ? -7.546 -4.164 -9.433 1.00 89.19 177 PRO A N 1
ATOM 1349 C CA . PRO A 1 177 ? -8.829 -4.814 -9.667 1.00 89.19 177 PRO A CA 1
ATOM 1350 C C . PRO A 1 177 ? -9.650 -4.970 -8.380 1.00 89.19 177 PRO A C 1
ATOM 1352 O O . PRO A 1 177 ? -9.118 -5.352 -7.337 1.00 89.19 177 PRO A O 1
ATOM 1355 N N . ALA A 1 178 ? -10.966 -4.750 -8.480 1.00 86.69 178 ALA A N 1
ATOM 1356 C CA . ALA A 1 178 ? -11.913 -4.874 -7.365 1.00 86.69 178 ALA A CA 1
ATOM 1357 C C . ALA A 1 178 ? -12.037 -6.300 -6.790 1.00 86.69 178 ALA A C 1
ATOM 1359 O O . ALA A 1 178 ? -12.620 -6.487 -5.730 1.00 86.69 178 ALA A O 1
ATOM 1360 N N . GLY A 1 179 ? -11.502 -7.302 -7.484 1.00 86.19 179 GLY A N 1
ATOM 1361 C CA . GLY A 1 179 ? -11.455 -8.691 -7.047 1.00 86.19 179 GLY A CA 1
ATOM 1362 C C . GLY A 1 179 ? -10.323 -9.435 -7.750 1.00 86.19 179 GLY A C 1
ATOM 1363 O O . GLY A 1 179 ? -9.584 -8.850 -8.542 1.00 86.19 179 GLY A O 1
ATOM 1364 N N . GLY A 1 180 ? -10.175 -10.721 -7.448 1.00 85.75 180 GLY A N 1
ATOM 1365 C CA . GLY A 1 180 ? -9.109 -11.573 -7.986 1.00 85.75 180 GLY A CA 1
ATOM 1366 C C . GLY A 1 180 ? -8.237 -12.163 -6.883 1.00 85.75 180 GLY A C 1
ATOM 1367 O O . GLY A 1 180 ? -8.124 -11.582 -5.795 1.00 85.75 180 GLY A O 1
ATOM 1368 N N . SER A 1 181 ? -7.661 -13.330 -7.169 1.00 89.19 181 SER A N 1
ATOM 1369 C CA . SER A 1 181 ? -6.803 -14.067 -6.244 1.00 89.19 181 SER A CA 1
ATOM 1370 C C . SER A 1 181 ? -5.423 -13.420 -6.108 1.00 89.19 181 SER A C 1
ATOM 1372 O O . SER A 1 181 ? -5.069 -12.477 -6.824 1.00 89.19 181 SER A O 1
ATOM 1374 N N . ARG A 1 182 ? -4.606 -13.953 -5.193 1.00 86.19 182 ARG A N 1
ATOM 1375 C CA . ARG A 1 182 ? -3.201 -13.548 -5.042 1.00 86.19 182 ARG A CA 1
ATOM 1376 C C . ARG A 1 182 ? -2.433 -13.694 -6.339 1.00 86.19 182 ARG A C 1
ATOM 1378 O O . ARG A 1 182 ? -1.689 -12.796 -6.710 1.00 86.19 182 ARG A O 1
ATOM 1385 N N . GLU A 1 183 ? -2.652 -14.784 -7.051 1.00 88.88 183 GLU A N 1
ATOM 1386 C CA . GLU A 1 183 ? -2.010 -15.064 -8.327 1.00 88.88 183 GLU A CA 1
ATOM 1387 C C . GLU A 1 183 ? -2.422 -14.048 -9.399 1.00 88.88 183 GLU A C 1
ATOM 1389 O O . GLU A 1 183 ? -1.565 -13.604 -10.167 1.00 88.88 183 GLU A O 1
ATOM 1394 N N . ASP A 1 184 ? -3.692 -13.629 -9.418 1.00 90.62 184 ASP A N 1
ATOM 1395 C CA . ASP A 1 184 ? -4.190 -12.615 -10.353 1.00 90.62 184 ASP A CA 1
ATOM 1396 C C . ASP A 1 184 ? -3.528 -11.255 -10.104 1.00 90.62 184 ASP A C 1
ATOM 1398 O O . ASP A 1 184 ? -3.019 -10.621 -11.037 1.00 90.62 184 ASP A O 1
ATOM 1402 N N . ILE A 1 185 ? -3.499 -10.825 -8.837 1.00 92.56 185 ILE A N 1
ATOM 1403 C CA . ILE A 1 185 ? -2.923 -9.540 -8.430 1.00 92.56 185 ILE A CA 1
ATOM 1404 C C . ILE A 1 185 ? -1.404 -9.545 -8.605 1.00 92.56 185 ILE A C 1
ATOM 1406 O O . ILE A 1 185 ? -0.860 -8.648 -9.243 1.00 92.56 185 ILE A O 1
ATOM 1410 N N . SER A 1 186 ? -0.700 -10.575 -8.141 1.00 91.56 186 SER A N 1
ATOM 1411 C CA . SER A 1 186 ? 0.743 -10.706 -8.365 1.00 91.56 186 SER A CA 1
ATOM 1412 C C . SER A 1 186 ? 1.080 -10.785 -9.855 1.00 91.56 186 SER A C 1
ATOM 1414 O O . SER A 1 186 ? 2.027 -10.149 -10.311 1.00 91.56 186 SER A O 1
ATOM 1416 N N . GLY A 1 187 ? 0.276 -11.492 -10.654 1.00 90.94 187 GLY A N 1
ATOM 1417 C CA . GLY A 1 187 ? 0.418 -11.531 -12.108 1.00 90.94 187 GLY A CA 1
ATOM 1418 C C . GLY A 1 187 ? 0.248 -10.157 -12.761 1.00 90.94 187 GLY A C 1
ATOM 1419 O O . GLY A 1 187 ? 1.003 -9.822 -13.675 1.00 90.94 187 GLY A O 1
ATOM 1420 N N . LEU A 1 188 ? -0.699 -9.344 -12.285 1.00 93.38 188 LEU A N 1
ATOM 1421 C CA . LEU A 1 188 ? -0.865 -7.953 -12.712 1.00 93.38 188 LEU A CA 1
ATOM 1422 C C . LEU A 1 188 ? 0.373 -7.114 -12.382 1.00 93.38 188 LEU A C 1
ATOM 1424 O O . LEU A 1 188 ? 0.899 -6.449 -13.273 1.00 93.38 188 LEU A O 1
ATOM 1428 N N . LEU A 1 189 ? 0.861 -7.180 -11.142 1.00 93.25 189 LEU A N 1
ATOM 1429 C CA . LEU A 1 189 ? 2.042 -6.431 -10.711 1.00 93.25 189 LEU A CA 1
ATOM 1430 C C . LEU A 1 189 ? 3.290 -6.843 -11.508 1.00 93.25 189 LEU A C 1
ATOM 1432 O O . LEU A 1 189 ? 4.037 -5.981 -11.962 1.00 93.25 189 LEU A O 1
ATOM 1436 N N . ARG A 1 190 ? 3.485 -8.141 -11.782 1.00 92.56 190 ARG A N 1
ATOM 1437 C CA . ARG A 1 190 ? 4.581 -8.623 -12.644 1.00 92.56 190 ARG A CA 1
ATOM 1438 C C . ARG A 1 190 ? 4.477 -8.088 -14.070 1.00 92.56 190 ARG A C 1
ATOM 1440 O O . ARG A 1 190 ? 5.487 -7.667 -14.625 1.00 92.56 190 ARG A O 1
ATOM 1447 N N . ARG A 1 191 ? 3.280 -8.094 -14.673 1.00 90.81 191 ARG A N 1
ATOM 1448 C CA . ARG A 1 191 ? 3.067 -7.536 -16.024 1.00 90.81 191 ARG A CA 1
ATOM 1449 C C . ARG A 1 191 ? 3.345 -6.036 -16.068 1.00 90.81 191 ARG A C 1
ATOM 1451 O O . ARG A 1 191 ? 3.947 -5.570 -17.030 1.00 90.81 191 ARG A O 1
ATOM 1458 N N . HIS A 1 192 ? 2.948 -5.309 -15.025 1.00 90.00 192 HIS A N 1
ATOM 1459 C CA . HIS A 1 192 ? 3.278 -3.895 -14.881 1.00 90.00 192 HIS A CA 1
ATOM 1460 C C . HIS A 1 192 ? 4.799 -3.693 -14.892 1.00 90.00 192 HIS A C 1
ATOM 1462 O O . HIS A 1 192 ? 5.291 -2.948 -15.728 1.00 90.00 192 HIS A O 1
ATOM 1468 N N . LEU A 1 193 ? 5.562 -4.431 -14.075 1.00 89.19 193 LEU A N 1
ATOM 1469 C CA . LEU A 1 193 ? 7.031 -4.331 -14.080 1.00 89.19 193 LEU A CA 1
ATOM 1470 C C . LEU A 1 193 ? 7.659 -4.733 -15.418 1.00 89.19 193 LEU A C 1
ATOM 1472 O O . LEU A 1 193 ? 8.562 -4.056 -15.894 1.00 89.19 193 LEU A O 1
ATOM 1476 N N . GLY A 1 194 ? 7.159 -5.794 -16.056 1.00 86.50 194 GLY A N 1
ATOM 1477 C CA . GLY A 1 194 ? 7.662 -6.258 -17.352 1.00 86.50 194 GLY A CA 1
ATOM 1478 C C . GLY A 1 194 ? 7.465 -5.263 -18.501 1.00 86.50 194 GLY A C 1
ATOM 1479 O O . GLY A 1 194 ? 8.115 -5.405 -19.529 1.00 86.50 194 GLY A O 1
ATOM 1480 N N . THR A 1 195 ? 6.607 -4.253 -18.333 1.00 86.00 195 THR A N 1
ATOM 1481 C CA . THR A 1 195 ? 6.452 -3.156 -19.306 1.00 86.00 195 THR A CA 1
ATOM 1482 C C . THR A 1 195 ? 7.644 -2.192 -19.272 1.00 86.00 195 THR A C 1
ATOM 1484 O O . THR A 1 195 ? 7.894 -1.509 -20.256 1.00 86.00 195 THR A O 1
ATOM 1487 N N . PHE A 1 196 ? 8.394 -2.166 -18.166 1.00 83.12 196 PHE A N 1
ATOM 1488 C CA . PHE A 1 196 ? 9.463 -1.200 -17.896 1.00 83.12 196 PHE A CA 1
ATOM 1489 C C . PHE A 1 196 ? 10.838 -1.856 -17.654 1.00 83.12 196 PHE A C 1
ATOM 1491 O O . PHE A 1 196 ? 11.814 -1.157 -17.386 1.00 83.12 196 PHE A O 1
ATOM 1498 N N . ASP A 1 197 ? 10.924 -3.190 -17.724 1.00 74.12 197 ASP A N 1
ATOM 1499 C CA . ASP A 1 197 ? 12.178 -3.959 -17.685 1.00 74.12 197 ASP A CA 1
ATOM 1500 C C . ASP A 1 197 ? 12.769 -4.025 -19.105 1.00 74.12 197 ASP A C 1
ATOM 1502 O O . ASP A 1 197 ? 12.457 -4.936 -19.880 1.00 74.12 197 ASP A O 1
ATOM 1506 N N . HIS A 1 198 ? 13.566 -3.017 -19.470 1.00 63.88 198 HIS A N 1
ATOM 1507 C CA . HIS A 1 198 ? 14.264 -2.908 -20.758 1.00 63.88 198 HIS A CA 1
ATOM 1508 C C . HIS A 1 198 ? 15.783 -3.017 -20.600 1.00 63.88 198 HIS A C 1
ATOM 1510 O O . HIS A 1 198 ? 16.336 -2.408 -19.658 1.00 63.88 198 HIS A O 1
#

Sequence (198 aa):
MANPASSGIRGLEIVTNGQDNAAHWQSMMAMT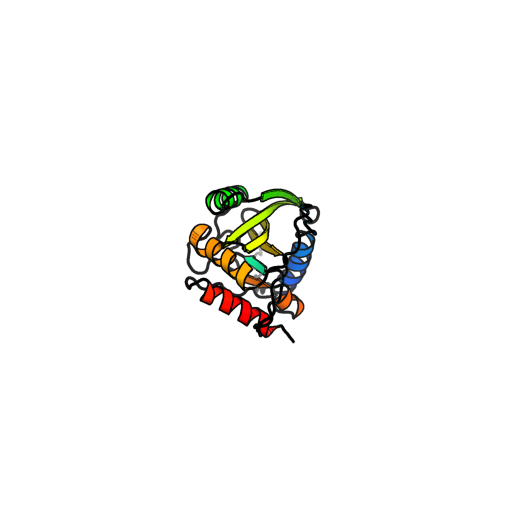GTARLDAVRPLRTRQTMAMARNIRTNFAFYPPEGEGGAWHATLQTLERALREGFPDPAIGHRRSGIHEMTVLDFEIEPAPDVWVNGTAAITEPDYAYITLTDVTADEAGAFAIWLRDSFVPAPHLVRFASSLAMANGEDTPSPLPAGGSREDISGLLRRHLGTFDH

Radius of gyration: 19.36 Å; Cα contacts (8 Å, |Δi|>4): 291; chains: 1; bounding box: 44×78×36 Å

Solvent-accessible surface area (backbone atoms only — not comparable to full-atom values): 11803 Å² total; per-residue (Å²): 142,83,85,90,85,81,80,84,86,79,84,82,81,81,73,85,56,48,68,58,47,51,57,49,45,54,52,48,53,63,64,58,51,88,77,72,74,88,67,96,72,81,89,78,88,80,86,90,69,98,62,80,82,82,60,64,36,36,40,38,37,30,35,40,87,97,34,34,43,72,61,77,65,43,57,67,56,49,53,50,49,45,58,74,72,28,81,86,48,48,75,48,80,46,73,35,89,88,74,79,39,67,32,41,36,39,38,40,53,67,43,94,98,37,76,49,41,34,41,32,40,46,46,84,70,66,38,41,39,39,34,36,53,75,33,34,36,64,57,49,18,39,44,52,47,48,44,43,65,70,70,37,68,54,71,57,44,43,20,34,44,39,51,56,40,43,76,71,69,51,48,74,62,46,75,44,72,70,67,76,54,60,67,54,45,16,51,50,44,44,53,58,51,60,76,57,70,124

Nearest PDB structures (foldseek):
  3fvr-assembly2_I  TM=4.911E-01  e=6.178E-01  Bacillus pumilus
  5jib-assembly1_A  TM=4.908E-01  e=1.684E+00  Thermotoga maritima MSB8
  2lnj-assembly1_A  TM=3.400E-01  e=9.337E-01  Synechocystis sp. PCC 6803
  3rwx-assembly1_A  TM=4.501E-01  e=3.223E+00  Bacteroides fragilis NCTC 9343
  6fkx-assembly1_C  TM=4.622E-01  e=8.283E+00  metagenome

pLDDT: mean 74.96, std 21.06, range [27.27, 94.38]